Protein AF-A0A928MYK7-F1 (afdb_monomer_lite)

Foldseek 3Di:
DVVVVVVVVVVVVVVVVVVVVVVVVVVVVVVQVVCCVVQVLDRRDDPQKGKDAAQDLLQADDPPPGAGHLKIWIFGDDQLVPDDAQWWFWFRDVSHDIDIFGFHDQDPVRWTWTGRPNPVPDIDPDTHHSVRTSGTTPDIGPNVSVLVVLCPDPVNVCVPPVVVVVVVVVVVVVVVVVVVVVVVVVVVVVVVVVVVVVVVVVVVVVVVVVVVVVVVVVVVVVD

Sequence (223 aa):
MQKEKKRGGIFTVISAIICVILAIILISNVTLIVKGSLSPDRPPSVFGITTMMVMSGSMSGDAPDHIEVGDMVVAKAVDPTTLEVGNIITFMENGKTTVTHRIVEINDDGTFTTAGDANDGTIDQTPVKPEEIIGKVVLSIPKLGDVAMFAQTPIGMVTFIGVPLVLYLLLDALLRAKHNKSKKKEEKAAKDEAEKLKEELEMLKSQMASTNTEEAENKETAE

pLDDT: mean 87.42, std 11.94, range [39.72, 97.5]

Radius of gyration: 38.03 Å; chains: 1; bounding box: 101×38×102 Å

Structure (mmCIF, N/CA/C/O backbone):
data_AF-A0A928MYK7-F1
#
_entry.id   AF-A0A928MYK7-F1
#
loop_
_atom_site.group_PDB
_atom_site.id
_atom_site.type_symbol
_atom_site.label_atom_id
_atom_site.label_alt_id
_atom_site.label_comp_id
_atom_site.label_asym_id
_atom_site.label_entity_id
_atom_site.label_seq_id
_atom_site.pdbx_PDB_ins_code
_atom_site.Cartn_x
_atom_site.Cartn_y
_atom_site.Cartn_z
_atom_site.occupancy
_atom_site.B_iso_or_equiv
_atom_site.auth_seq_id
_atom_site.auth_comp_id
_atom_site.auth_asym_id
_atom_site.auth_atom_id
_atom_site.pdbx_PDB_model_num
ATOM 1 N N . MET A 1 1 ? -33.579 -22.296 30.926 1.00 49.91 1 MET A N 1
ATOM 2 C CA . MET A 1 1 ? -32.139 -22.645 31.054 1.00 49.91 1 MET A CA 1
ATOM 3 C C . MET A 1 1 ? -31.444 -23.101 29.758 1.00 49.91 1 MET A C 1
ATOM 5 O O . MET A 1 1 ? -30.223 -23.077 29.728 1.00 49.91 1 MET A O 1
ATOM 9 N N . GLN A 1 2 ? -32.134 -23.461 28.663 1.00 41.84 2 GLN A N 1
ATOM 10 C CA . GLN A 1 2 ? -31.455 -23.920 27.427 1.00 41.84 2 GLN A CA 1
ATOM 11 C C . GLN A 1 2 ? -30.919 -22.804 26.496 1.00 41.84 2 GLN A C 1
ATOM 13 O O . GLN A 1 2 ? -30.044 -23.061 25.673 1.00 41.84 2 GLN A O 1
ATOM 18 N N . LYS A 1 3 ? -31.390 -21.555 26.631 1.00 39.72 3 LYS A N 1
ATOM 19 C CA . LYS A 1 3 ? -30.981 -20.419 25.774 1.00 39.72 3 LYS A CA 1
ATOM 20 C C . LYS A 1 3 ? -29.616 -19.813 26.156 1.00 39.72 3 LYS A C 1
ATOM 22 O O . LYS A 1 3 ? -28.928 -19.268 25.300 1.00 39.72 3 LYS A O 1
ATOM 27 N N . GLU A 1 4 ? -29.211 -19.963 27.418 1.00 46.75 4 GLU A N 1
ATOM 28 C CA . GLU A 1 4 ? -27.943 -19.462 27.981 1.00 46.75 4 GLU A CA 1
ATOM 29 C C . GLU A 1 4 ? -26.733 -20.302 27.520 1.00 46.75 4 GLU A C 1
ATOM 31 O O . GLU A 1 4 ? -25.732 -19.752 27.065 1.00 46.75 4 GLU A O 1
ATOM 36 N N . LYS A 1 5 ? -26.852 -21.643 27.513 1.00 46.25 5 LYS A N 1
ATOM 37 C CA . LYS A 1 5 ? -25.773 -22.560 27.080 1.00 46.25 5 LYS A CA 1
ATOM 38 C C . LYS A 1 5 ? -25.386 -22.402 25.602 1.00 46.25 5 LYS A C 1
ATOM 40 O O . LYS A 1 5 ? -24.216 -22.549 25.262 1.00 46.25 5 LYS A O 1
ATOM 45 N N . LYS A 1 6 ? -26.345 -22.082 24.721 1.00 48.81 6 LYS A N 1
ATOM 46 C CA . LYS A 1 6 ? -26.095 -21.894 23.276 1.00 48.81 6 LYS A CA 1
ATOM 47 C C . LYS A 1 6 ? -25.356 -20.588 22.954 1.00 48.81 6 LYS A C 1
ATOM 49 O O . LYS A 1 6 ? -24.593 -20.561 21.995 1.00 48.81 6 LYS A O 1
ATOM 54 N N . ARG A 1 7 ? -25.551 -19.522 23.747 1.00 54.69 7 ARG A N 1
ATOM 55 C CA . ARG A 1 7 ? -24.855 -18.235 23.551 1.00 54.69 7 ARG A CA 1
ATOM 56 C C . ARG A 1 7 ? -23.363 -18.360 23.864 1.00 54.69 7 ARG A C 1
ATOM 58 O O . ARG A 1 7 ? -22.558 -17.905 23.063 1.00 54.69 7 ARG A O 1
ATOM 65 N N . GLY A 1 8 ? -22.998 -19.042 24.955 1.00 59.44 8 GLY A N 1
ATOM 66 C CA . GLY A 1 8 ? -21.596 -19.229 25.359 1.00 59.44 8 GLY A CA 1
ATOM 67 C C . GLY A 1 8 ? -20.736 -19.930 24.302 1.00 59.44 8 GLY A C 1
ATOM 68 O O . GLY A 1 8 ? -19.670 -19.430 23.965 1.00 59.44 8 GLY A O 1
ATOM 69 N N . GLY A 1 9 ? -21.232 -21.022 23.705 1.00 72.62 9 GLY A N 1
ATOM 70 C CA . GLY A 1 9 ? -20.486 -21.765 22.680 1.00 72.62 9 GLY A CA 1
ATOM 71 C C . GLY A 1 9 ? -20.214 -20.959 21.405 1.00 72.62 9 GLY A C 1
ATOM 72 O O . GLY A 1 9 ? -19.122 -21.036 20.852 1.00 72.62 9 GLY A O 1
ATOM 73 N N . ILE A 1 10 ? -21.170 -20.130 20.971 1.00 78.19 10 ILE A N 1
ATOM 74 C CA . ILE A 1 10 ? -20.993 -19.255 19.802 1.00 78.19 10 ILE A CA 1
ATOM 75 C C . ILE A 1 10 ? -19.939 -18.178 20.092 1.00 78.19 10 ILE A C 1
ATOM 77 O O . ILE A 1 10 ? -19.063 -17.956 19.261 1.00 78.19 10 ILE A O 1
ATOM 81 N N . PHE A 1 11 ? -19.961 -17.556 21.277 1.00 80.56 11 PHE A N 1
ATOM 82 C CA . PHE A 1 11 ? -18.940 -16.573 21.659 1.00 80.56 11 PHE A CA 1
ATOM 83 C C . PHE A 1 11 ? -17.541 -17.187 21.766 1.00 80.56 11 PHE A C 1
ATOM 85 O O . PHE A 1 11 ? -16.581 -16.554 21.340 1.00 80.56 11 PHE A O 1
ATOM 92 N N . THR A 1 12 ? -17.409 -18.419 22.266 1.00 81.62 12 THR A N 1
ATOM 93 C CA . THR A 1 12 ? -16.117 -19.124 22.307 1.00 81.62 12 THR A CA 1
ATOM 94 C C . THR A 1 12 ? -15.587 -19.418 20.908 1.00 81.62 12 THR A C 1
ATOM 96 O O . THR A 1 12 ? -14.411 -19.187 20.651 1.00 81.62 12 THR A O 1
ATOM 99 N N . VAL A 1 13 ? -16.443 -19.872 19.987 1.00 87.19 13 VAL A N 1
ATOM 100 C CA . VAL A 1 13 ? -16.043 -20.128 18.595 1.00 87.19 13 VAL A CA 1
ATOM 101 C C . VAL A 1 13 ? -15.650 -18.827 17.895 1.00 87.19 13 VAL A C 1
ATOM 103 O O . VAL A 1 13 ? -14.593 -18.771 17.276 1.00 87.19 13 VAL A O 1
ATOM 106 N N . ILE A 1 14 ? -16.438 -17.758 18.047 1.00 88.12 14 ILE A N 1
ATOM 107 C CA . ILE A 1 14 ? -16.110 -16.436 17.489 1.00 88.12 14 ILE A CA 1
ATOM 108 C C . ILE A 1 14 ? -14.786 -15.920 18.069 1.00 88.12 14 ILE A C 1
ATOM 110 O O . ILE A 1 14 ? -13.916 -15.495 17.316 1.00 88.12 14 ILE A O 1
ATOM 114 N N . SER A 1 15 ? -14.597 -16.001 19.388 1.00 85.00 15 SER A N 1
ATOM 115 C CA . SER A 1 15 ? -13.353 -15.593 20.047 1.00 85.00 15 SER A CA 1
ATOM 116 C C . SER A 1 15 ? -12.157 -16.410 19.564 1.00 85.00 15 SER A C 1
ATOM 118 O O . SER A 1 15 ? -11.100 -15.841 19.319 1.00 85.00 15 SER A O 1
ATOM 120 N N . ALA A 1 16 ? -12.311 -17.726 19.399 1.00 88.44 16 ALA A N 1
ATOM 121 C CA . ALA A 1 16 ? -11.255 -18.592 18.887 1.00 88.44 16 ALA A CA 1
ATOM 122 C C . ALA A 1 16 ? -10.878 -18.224 17.444 1.00 88.44 16 ALA A C 1
ATOM 124 O O . ALA A 1 16 ? -9.696 -18.100 17.139 1.00 88.44 16 ALA A O 1
ATOM 125 N N . ILE A 1 17 ? -11.867 -17.972 16.580 1.00 90.69 17 ILE A N 1
ATOM 126 C CA . ILE A 1 17 ? -11.642 -17.517 15.200 1.00 90.69 17 ILE A CA 1
ATOM 127 C C . ILE A 1 17 ? -10.896 -16.177 15.190 1.00 90.69 17 ILE A C 1
ATOM 129 O O . ILE A 1 17 ? -9.897 -16.043 14.488 1.00 90.69 17 ILE A O 1
ATOM 133 N N . ILE A 1 18 ? -11.327 -15.206 16.002 1.00 91.44 18 ILE A N 1
ATOM 134 C CA . ILE A 1 18 ? -10.661 -13.900 16.116 1.00 91.44 18 ILE A CA 1
ATOM 135 C C . ILE A 1 18 ? -9.212 -14.070 16.588 1.00 91.44 18 ILE A C 1
ATOM 137 O O . ILE A 1 18 ? -8.311 -13.485 15.994 1.00 91.44 18 ILE A O 1
ATOM 141 N N . CYS A 1 19 ? -8.958 -14.896 17.607 1.00 88.25 19 CYS A N 1
ATOM 142 C CA . CYS A 1 19 ? -7.602 -15.167 18.086 1.00 88.25 19 CYS A CA 1
ATOM 143 C C . CYS A 1 19 ? -6.714 -15.798 17.008 1.00 88.25 19 CYS A C 1
ATOM 145 O O . CYS A 1 19 ? -5.563 -15.393 16.866 1.00 88.25 19 CYS A O 1
ATOM 147 N N . VAL A 1 20 ? -7.237 -16.752 16.230 1.00 92.25 20 VAL A N 1
ATOM 148 C CA . VAL A 1 20 ? -6.494 -17.369 15.120 1.00 92.25 20 VAL A CA 1
ATOM 149 C C . VAL A 1 20 ? -6.168 -16.334 14.043 1.00 92.25 20 VAL A C 1
ATOM 151 O O . VAL A 1 20 ? -5.023 -16.255 13.605 1.00 92.25 20 VAL A O 1
ATOM 154 N N . ILE A 1 21 ? -7.133 -15.494 13.660 1.00 91.06 21 ILE A N 1
ATOM 155 C CA . ILE A 1 21 ? -6.918 -14.416 12.682 1.00 91.06 21 ILE A CA 1
ATOM 156 C C . ILE A 1 21 ? -5.853 -13.432 13.184 1.00 91.06 21 ILE A C 1
ATOM 158 O O . ILE A 1 21 ? -4.924 -13.105 12.448 1.00 91.06 21 ILE A O 1
ATOM 162 N N . LEU A 1 22 ? -5.936 -12.999 14.445 1.00 88.38 22 LEU A N 1
ATOM 163 C CA . LEU A 1 22 ? -4.949 -12.099 15.047 1.00 88.38 22 LEU A CA 1
ATOM 164 C C . LEU A 1 22 ? -3.553 -12.726 15.104 1.00 88.38 22 LEU A C 1
ATOM 166 O O . LEU A 1 22 ? -2.573 -12.043 14.813 1.00 88.38 22 LEU A O 1
ATOM 170 N N . ALA A 1 23 ? -3.449 -14.018 15.425 1.00 88.38 23 ALA A N 1
ATOM 171 C CA . ALA A 1 23 ? -2.176 -14.730 15.418 1.00 88.38 23 ALA A CA 1
ATOM 172 C C . ALA A 1 23 ? -1.558 -14.770 14.010 1.00 88.38 23 ALA A C 1
ATOM 174 O O . ALA A 1 23 ? -0.370 -14.492 13.864 1.00 88.38 23 ALA A O 1
ATOM 175 N N . ILE A 1 24 ? -2.358 -15.036 12.969 1.00 88.31 24 ILE A N 1
ATOM 176 C CA . ILE A 1 24 ? -1.902 -15.007 11.568 1.00 88.31 24 ILE A CA 1
ATOM 177 C C . ILE A 1 24 ? -1.401 -13.609 11.188 1.00 88.31 24 ILE A C 1
ATOM 179 O O . ILE A 1 24 ? -0.316 -13.480 10.622 1.00 88.31 24 ILE A O 1
ATOM 183 N N . ILE A 1 25 ? -2.152 -12.558 11.534 1.00 87.06 25 ILE A N 1
ATOM 184 C CA . ILE A 1 25 ? -1.758 -11.165 11.275 1.00 87.06 25 ILE A CA 1
ATOM 185 C C . ILE A 1 25 ? -0.434 -10.844 11.973 1.00 87.06 25 ILE A C 1
ATOM 187 O O . ILE A 1 25 ? 0.456 -10.250 11.363 1.00 87.06 25 ILE A O 1
ATOM 191 N N . LEU A 1 26 ? -0.274 -11.249 13.232 1.00 87.06 26 LEU A N 1
ATOM 192 C CA . LEU A 1 26 ? 0.934 -10.978 14.006 1.00 87.06 26 LEU A CA 1
ATOM 193 C C . LEU A 1 26 ? 2.147 -11.717 13.431 1.00 87.06 26 LEU A C 1
ATOM 195 O O . LEU A 1 26 ? 3.187 -11.100 13.221 1.00 87.06 26 LEU A O 1
ATOM 199 N N . ILE A 1 27 ? 2.000 -12.999 13.087 1.00 88.88 27 ILE A N 1
ATOM 200 C CA . ILE A 1 27 ? 3.054 -13.786 12.427 1.00 88.88 27 ILE A CA 1
ATOM 201 C C . ILE A 1 27 ? 3.436 -13.161 11.078 1.00 88.88 27 ILE A C 1
ATOM 203 O O . ILE A 1 27 ? 4.624 -13.045 10.769 1.00 88.88 27 ILE A O 1
ATOM 207 N N . SER A 1 28 ? 2.458 -12.710 10.287 1.00 82.56 28 SER A N 1
ATOM 208 C CA . SER A 1 28 ? 2.708 -12.022 9.016 1.00 82.56 28 SER A CA 1
ATOM 209 C C . SER A 1 28 ? 3.498 -10.726 9.218 1.00 82.56 28 SER A C 1
ATOM 211 O O . SER A 1 28 ? 4.474 -10.493 8.509 1.00 82.56 28 SER A O 1
ATOM 213 N N . ASN A 1 29 ? 3.128 -9.906 10.208 1.00 84.81 29 ASN A N 1
ATOM 214 C CA . ASN A 1 29 ? 3.851 -8.672 10.536 1.00 84.81 29 ASN A CA 1
ATOM 215 C C . ASN A 1 29 ? 5.285 -8.957 10.994 1.00 84.81 29 ASN A C 1
ATOM 217 O O . ASN A 1 29 ? 6.220 -8.329 10.507 1.00 84.81 29 ASN A O 1
ATOM 221 N N . VAL A 1 30 ? 5.480 -9.944 11.873 1.00 86.19 30 VAL A N 1
ATOM 222 C CA . VAL A 1 30 ? 6.821 -10.367 12.304 1.00 86.19 30 VAL A CA 1
ATOM 223 C C . VAL A 1 30 ? 7.650 -10.828 11.104 1.00 86.19 30 VAL A C 1
ATOM 225 O O . VAL A 1 30 ? 8.801 -10.428 10.962 1.00 86.19 30 VAL A O 1
ATOM 228 N N . THR A 1 31 ? 7.058 -11.606 10.196 1.00 83.12 31 THR A N 1
ATOM 229 C CA . THR A 1 31 ? 7.735 -12.069 8.976 1.00 83.12 31 THR A CA 1
ATOM 230 C C . THR A 1 31 ? 8.146 -10.900 8.078 1.00 83.12 31 THR A C 1
ATOM 232 O O . THR A 1 31 ? 9.254 -10.903 7.546 1.00 83.12 31 THR A O 1
ATOM 235 N N . LEU A 1 32 ? 7.286 -9.889 7.925 1.00 82.50 32 LEU A N 1
ATOM 236 C CA . LEU A 1 32 ? 7.592 -8.670 7.171 1.00 82.50 32 LEU A CA 1
ATOM 237 C C . LEU A 1 32 ? 8.759 -7.892 7.785 1.00 82.50 32 LEU A C 1
ATOM 239 O O . LEU A 1 32 ? 9.670 -7.504 7.059 1.00 82.50 32 LEU A O 1
ATOM 243 N N . ILE A 1 33 ? 8.765 -7.723 9.109 1.00 82.81 33 ILE A N 1
ATOM 244 C CA . ILE A 1 33 ? 9.840 -7.031 9.836 1.00 82.81 33 ILE A CA 1
ATOM 245 C C . ILE A 1 33 ? 11.167 -7.778 9.672 1.00 82.81 33 ILE A C 1
ATOM 247 O O . ILE A 1 33 ? 12.184 -7.168 9.352 1.00 82.81 33 ILE A O 1
ATOM 251 N N . VAL A 1 34 ? 11.161 -9.103 9.840 1.00 84.12 34 VAL A N 1
ATOM 252 C CA . VAL A 1 34 ? 12.365 -9.930 9.683 1.00 84.12 34 VAL A CA 1
ATOM 253 C C . VAL A 1 34 ? 12.894 -9.852 8.251 1.00 84.12 34 VAL A C 1
ATOM 255 O O . VAL A 1 34 ? 14.084 -9.618 8.061 1.00 84.12 34 VAL A O 1
ATOM 258 N N . LYS A 1 35 ? 12.029 -9.985 7.236 1.00 79.38 35 LYS A N 1
ATOM 259 C CA . LYS A 1 35 ? 12.433 -9.858 5.826 1.00 79.38 35 LYS A CA 1
ATOM 260 C C . LYS A 1 35 ? 12.995 -8.472 5.511 1.00 79.38 35 LYS A C 1
ATOM 262 O O . LYS A 1 35 ? 14.052 -8.392 4.897 1.00 79.38 35 LYS A O 1
ATOM 267 N N . GLY A 1 36 ? 12.337 -7.409 5.975 1.00 76.88 36 GLY A N 1
ATOM 268 C CA . GLY A 1 36 ? 12.827 -6.040 5.807 1.00 76.88 36 GLY A CA 1
ATOM 269 C C . GLY A 1 36 ? 14.171 -5.800 6.501 1.00 76.88 36 GLY A C 1
ATOM 270 O O . GLY A 1 36 ? 15.007 -5.072 5.982 1.00 76.88 36 GLY A O 1
ATOM 271 N N . SER A 1 37 ? 14.424 -6.458 7.638 1.00 75.81 37 SER A N 1
ATOM 272 C CA . SER A 1 37 ? 15.705 -6.357 8.347 1.00 75.81 37 SER A CA 1
ATOM 273 C C . SER A 1 37 ? 16.829 -7.188 7.718 1.00 75.81 37 SER A C 1
ATOM 275 O O . SER A 1 37 ? 17.991 -6.818 7.864 1.00 75.81 37 SER A O 1
ATOM 277 N N . LEU A 1 38 ? 16.521 -8.324 7.085 1.00 76.69 38 LEU A N 1
ATOM 278 C CA . LEU A 1 38 ? 17.516 -9.219 6.474 1.00 76.69 38 LEU A CA 1
ATOM 279 C C . LEU A 1 38 ? 17.866 -8.833 5.034 1.00 76.69 38 LEU A C 1
ATOM 281 O O . LEU A 1 38 ? 18.930 -9.194 4.538 1.00 76.69 38 LEU A O 1
ATOM 285 N N . SER A 1 39 ? 16.965 -8.141 4.345 1.00 73.50 39 SER A N 1
ATOM 286 C CA . SER A 1 39 ? 17.141 -7.703 2.962 1.00 73.50 39 SER A CA 1
ATOM 287 C C . SER A 1 39 ? 16.710 -6.242 2.839 1.00 73.50 39 SER A C 1
ATOM 289 O O . SER A 1 39 ? 15.673 -5.975 2.237 1.00 73.50 39 SER A O 1
ATOM 291 N N . PRO A 1 40 ? 17.477 -5.292 3.413 1.00 67.19 40 PRO A N 1
ATOM 292 C CA . PRO A 1 40 ? 17.129 -3.869 3.366 1.00 67.19 40 PRO A CA 1
ATOM 293 C C . PRO A 1 40 ? 17.032 -3.347 1.928 1.00 67.19 40 PRO A C 1
ATOM 295 O O . PRO A 1 40 ? 16.272 -2.426 1.652 1.00 67.19 40 PRO A O 1
ATOM 298 N N . ASP A 1 41 ? 17.757 -3.987 1.014 1.00 70.94 41 ASP A N 1
ATOM 299 C CA . ASP A 1 41 ? 17.813 -3.634 -0.397 1.00 70.94 41 ASP A CA 1
ATOM 300 C C . ASP A 1 41 ? 16.592 -4.107 -1.199 1.00 70.94 41 ASP A C 1
ATOM 302 O O . ASP A 1 41 ? 16.494 -3.799 -2.377 1.00 70.94 41 ASP A O 1
ATOM 306 N N . ARG A 1 42 ? 15.662 -4.889 -0.633 1.00 77.25 42 ARG A N 1
ATOM 307 C CA . ARG A 1 42 ? 14.438 -5.294 -1.344 1.00 77.25 42 ARG A CA 1
ATOM 308 C C . ARG A 1 42 ? 13.207 -5.076 -0.474 1.00 77.25 42 ARG A C 1
ATOM 310 O O . ARG A 1 42 ? 13.157 -5.584 0.647 1.00 77.25 42 ARG A O 1
ATOM 317 N N . PRO A 1 43 ? 12.169 -4.395 -0.989 1.00 82.00 43 PRO A N 1
ATOM 318 C CA . PRO A 1 43 ? 10.956 -4.179 -0.221 1.00 82.00 43 PRO A CA 1
ATOM 319 C C . PRO A 1 43 ? 10.305 -5.529 0.124 1.00 82.00 43 PRO A C 1
ATOM 321 O O . PRO A 1 43 ? 10.225 -6.425 -0.727 1.00 82.00 43 PRO A O 1
ATOM 324 N N . PRO A 1 44 ? 9.851 -5.717 1.375 1.00 82.19 44 PRO A N 1
ATOM 325 C CA . PRO A 1 44 ? 9.296 -6.988 1.801 1.00 82.19 44 PRO A CA 1
ATOM 326 C C . PRO A 1 44 ? 7.962 -7.248 1.090 1.00 82.19 44 PRO A C 1
ATOM 328 O O . PRO A 1 44 ? 7.093 -6.381 1.026 1.00 82.19 44 PRO A O 1
ATOM 331 N N . SER A 1 45 ? 7.790 -8.470 0.584 1.00 84.69 45 SER A N 1
ATOM 332 C CA . SER A 1 45 ? 6.585 -8.888 -0.134 1.00 84.69 45 SER A CA 1
ATOM 333 C C . SER A 1 45 ? 5.791 -9.954 0.624 1.00 84.69 45 SER A C 1
ATOM 335 O O . SER A 1 45 ? 6.343 -10.816 1.329 1.00 84.69 45 SER A O 1
ATOM 337 N N . VAL A 1 46 ? 4.468 -9.916 0.449 1.00 82.25 46 VAL A N 1
ATOM 338 C CA . VAL A 1 46 ? 3.526 -10.928 0.948 1.00 82.25 46 VAL A CA 1
ATOM 339 C C . VAL A 1 46 ? 2.854 -11.572 -0.258 1.00 82.25 46 VAL A C 1
ATOM 341 O O . VAL A 1 46 ? 2.230 -10.881 -1.053 1.00 82.25 46 VAL A O 1
ATOM 344 N N . PHE A 1 47 ? 2.996 -12.890 -0.427 1.00 85.56 47 PHE A N 1
ATOM 345 C CA . PHE A 1 47 ? 2.426 -13.629 -1.569 1.00 85.56 47 PHE A CA 1
ATOM 346 C C . PHE A 1 47 ? 2.774 -13.039 -2.954 1.00 85.56 47 PHE A C 1
ATOM 348 O O . PHE A 1 47 ? 1.961 -13.084 -3.873 1.00 85.56 47 PHE A O 1
ATOM 355 N N . GLY A 1 48 ? 3.977 -12.471 -3.110 1.00 87.19 48 GLY A N 1
ATOM 356 C CA . GLY A 1 48 ? 4.405 -11.838 -4.365 1.00 87.19 48 GLY A CA 1
ATOM 357 C C . GLY A 1 48 ? 3.770 -10.470 -4.628 1.00 87.19 48 GLY A C 1
ATOM 358 O O . GLY A 1 48 ? 3.862 -9.970 -5.743 1.00 87.19 48 GLY A O 1
ATOM 359 N N . ILE A 1 49 ? 3.124 -9.871 -3.627 1.00 91.31 49 ILE A N 1
ATOM 360 C CA . ILE A 1 49 ? 2.592 -8.512 -3.676 1.00 91.31 49 ILE A CA 1
ATOM 361 C C . ILE A 1 49 ? 3.471 -7.618 -2.808 1.00 91.31 49 ILE A C 1
ATOM 363 O O . ILE A 1 49 ? 3.731 -7.925 -1.640 1.00 91.31 49 ILE A O 1
ATOM 367 N N . THR A 1 50 ? 3.893 -6.504 -3.389 1.00 92.00 50 THR A N 1
ATOM 368 C CA . THR A 1 50 ? 4.709 -5.480 -2.748 1.00 92.00 50 THR A CA 1
ATOM 369 C C . THR A 1 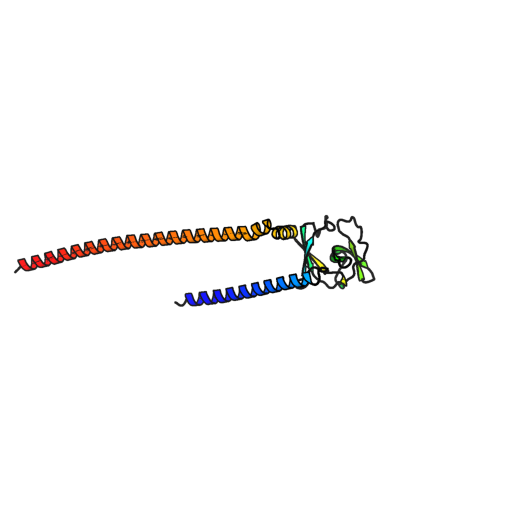50 ? 3.968 -4.153 -2.820 1.00 92.00 50 THR A C 1
ATOM 371 O O . THR A 1 50 ? 3.618 -3.686 -3.901 1.00 92.00 50 THR A O 1
ATOM 374 N N . THR A 1 51 ? 3.724 -3.542 -1.666 1.00 91.81 51 THR A N 1
ATOM 375 C CA . THR A 1 51 ? 3.090 -2.222 -1.552 1.00 91.81 51 THR A CA 1
ATOM 376 C C . THR A 1 51 ? 4.147 -1.179 -1.239 1.00 91.81 51 THR A C 1
ATOM 378 O O . THR A 1 51 ? 4.898 -1.356 -0.278 1.00 91.81 51 THR A O 1
ATOM 381 N N . MET A 1 52 ? 4.202 -0.099 -2.010 1.00 92.25 52 MET A N 1
ATOM 382 C CA . MET A 1 52 ? 5.180 0.975 -1.822 1.00 92.25 52 MET A CA 1
ATOM 383 C C . MET A 1 52 ? 4.502 2.334 -1.908 1.00 92.25 52 MET A C 1
ATOM 385 O O . MET A 1 52 ? 3.447 2.481 -2.523 1.00 92.25 52 MET A O 1
ATOM 389 N N . MET A 1 53 ? 5.122 3.321 -1.274 1.00 92.69 53 MET A N 1
ATOM 390 C CA . MET A 1 53 ? 4.726 4.712 -1.409 1.00 92.69 53 MET A CA 1
ATOM 391 C C . MET A 1 53 ? 5.577 5.394 -2.466 1.00 92.69 53 MET A C 1
ATOM 393 O O . MET A 1 53 ? 6.787 5.174 -2.530 1.00 92.69 53 MET A O 1
ATOM 397 N N . VAL A 1 54 ? 4.944 6.244 -3.257 1.00 93.81 54 VAL A N 1
ATOM 398 C CA . VAL A 1 54 ? 5.608 7.002 -4.311 1.00 93.81 54 VAL A CA 1
ATOM 399 C C . VAL A 1 54 ? 6.265 8.234 -3.699 1.00 93.81 54 VAL A C 1
ATOM 401 O O . VAL A 1 54 ? 5.593 9.080 -3.111 1.00 93.81 54 VAL A O 1
ATOM 404 N N . MET A 1 55 ? 7.591 8.313 -3.822 1.00 90.69 55 MET A N 1
ATOM 405 C CA . MET A 1 55 ? 8.414 9.375 -3.223 1.00 90.69 55 MET A CA 1
ATOM 406 C C . MET A 1 55 ? 8.879 10.433 -4.229 1.00 90.69 55 MET A C 1
ATOM 408 O O . MET A 1 55 ? 9.289 11.517 -3.823 1.00 90.69 55 MET A O 1
ATOM 412 N N . SER A 1 56 ? 8.818 10.135 -5.527 1.00 92.25 56 SER A N 1
ATOM 413 C CA . SER A 1 56 ? 9.240 11.020 -6.616 1.00 92.25 56 SER A CA 1
ATOM 414 C C . SER A 1 56 ? 8.143 11.161 -7.665 1.00 92.25 56 SER A C 1
ATOM 416 O O . SER A 1 56 ? 7.398 10.220 -7.914 1.00 92.25 56 SER A O 1
ATOM 418 N N . GLY A 1 57 ? 8.076 12.327 -8.307 1.00 92.12 57 GLY A N 1
ATOM 419 C CA . GLY A 1 57 ? 7.109 12.623 -9.371 1.00 92.12 57 GLY A CA 1
ATOM 420 C C . GLY A 1 57 ? 7.582 12.217 -10.766 1.00 92.12 57 GLY A C 1
ATOM 421 O O . GLY A 1 57 ? 7.221 12.868 -11.734 1.00 92.12 57 GLY A O 1
ATOM 422 N N . SER A 1 58 ? 8.440 11.197 -10.894 1.00 91.62 58 SER A N 1
ATOM 423 C CA . SER A 1 58 ? 8.948 10.765 -12.209 1.00 91.62 58 SER A CA 1
ATOM 424 C C . SER A 1 58 ? 7.880 10.077 -13.060 1.00 91.62 58 SER A C 1
ATOM 426 O O . SER A 1 58 ? 7.995 10.057 -14.279 1.00 91.62 58 SER A O 1
ATOM 428 N N . MET A 1 59 ? 6.842 9.537 -12.422 1.00 93.88 59 MET A N 1
ATOM 429 C CA . MET A 1 59 ? 5.671 8.932 -13.062 1.00 93.88 59 MET A CA 1
ATOM 430 C C . MET A 1 59 ? 4.436 9.848 -13.039 1.00 93.88 59 MET A C 1
ATOM 432 O O . MET A 1 59 ? 3.342 9.404 -13.396 1.00 93.88 59 MET A O 1
ATOM 436 N N . SER A 1 60 ? 4.605 11.105 -12.613 1.00 92.31 60 SER A N 1
ATOM 437 C CA . SER A 1 60 ? 3.552 12.119 -12.673 1.00 92.31 60 SER A CA 1
ATOM 438 C C . SER A 1 60 ? 3.256 12.483 -14.127 1.00 92.31 60 SER A C 1
ATOM 440 O O . SER A 1 60 ? 4.153 12.474 -14.971 1.00 92.31 60 SER A O 1
ATOM 442 N N . GLY A 1 61 ? 2.012 12.847 -14.432 1.00 85.56 61 GLY A N 1
ATOM 443 C CA . GLY A 1 61 ? 1.646 13.289 -15.779 1.00 85.56 61 GLY A CA 1
ATOM 444 C C . GLY A 1 61 ? 0.190 13.033 -16.142 1.00 85.56 61 GLY A C 1
ATOM 445 O O . GLY A 1 61 ? -0.651 12.782 -15.287 1.00 85.56 61 GLY A O 1
ATOM 446 N N . ASP A 1 62 ? -0.100 13.085 -17.442 1.00 84.12 62 ASP A N 1
ATOM 447 C CA . ASP A 1 62 ? -1.468 13.002 -17.976 1.00 84.12 62 ASP A CA 1
ATOM 448 C C . ASP A 1 62 ? -1.866 11.589 -18.446 1.00 84.12 62 ASP A C 1
ATOM 450 O O . ASP A 1 62 ? -2.959 11.385 -18.983 1.00 84.12 62 ASP A O 1
ATOM 454 N N . ALA A 1 63 ? -0.986 10.595 -18.278 1.00 84.94 63 ALA A N 1
ATOM 455 C CA . ALA A 1 63 ? -1.295 9.208 -18.617 1.00 84.94 63 ALA A CA 1
ATOM 456 C C . ALA A 1 63 ? -2.498 8.707 -17.788 1.00 84.94 63 ALA A C 1
ATOM 458 O O . ALA A 1 63 ? -2.645 9.074 -16.626 1.00 84.94 63 ALA A O 1
ATOM 459 N N . PRO A 1 64 ? -3.383 7.847 -18.320 1.00 84.75 64 PRO A N 1
ATOM 460 C CA . PRO A 1 64 ? -4.544 7.357 -17.565 1.00 84.75 64 PRO A CA 1
ATOM 461 C C . PRO A 1 64 ? -4.159 6.546 -16.316 1.00 84.75 64 PRO A C 1
ATOM 463 O O . PRO A 1 64 ? -4.947 6.444 -15.379 1.00 84.75 64 PRO A O 1
ATOM 466 N N . ASP A 1 65 ? -2.957 5.975 -16.312 1.00 89.94 65 ASP A N 1
ATOM 467 C CA . ASP A 1 65 ? -2.327 5.223 -15.230 1.00 89.94 65 ASP A CA 1
ATOM 468 C C . ASP A 1 65 ? -1.146 5.985 -14.598 1.00 89.94 65 ASP A C 1
ATOM 470 O O . ASP A 1 65 ? -0.245 5.353 -14.046 1.00 89.94 65 ASP A O 1
ATOM 474 N N . HIS A 1 66 ? -1.151 7.325 -14.679 1.00 88.62 66 HIS A N 1
ATOM 475 C CA . HIS A 1 66 ? -0.178 8.182 -13.998 1.00 88.62 66 HIS A CA 1
ATOM 476 C C . HIS A 1 66 ? -0.141 7.899 -12.493 1.00 88.62 66 HIS A C 1
ATOM 478 O O . HIS A 1 66 ? -1.123 7.464 -11.879 1.00 88.62 66 HIS A O 1
ATOM 484 N N . ILE A 1 67 ? 1.024 8.140 -11.902 1.00 94.31 67 ILE A N 1
ATOM 485 C CA . ILE A 1 67 ? 1.288 7.854 -10.498 1.00 94.31 67 ILE A CA 1
ATOM 486 C C . ILE A 1 67 ? 1.884 9.108 -9.874 1.00 94.31 67 ILE A C 1
ATOM 488 O O . ILE A 1 67 ? 2.971 9.538 -10.255 1.00 94.31 67 ILE A O 1
ATOM 492 N N . GLU A 1 68 ? 1.194 9.661 -8.883 1.00 95.06 68 GLU A N 1
ATOM 493 C CA . GLU A 1 68 ? 1.618 10.894 -8.229 1.00 95.06 68 GLU A CA 1
ATOM 494 C C . GLU A 1 68 ? 2.383 10.634 -6.930 1.00 95.06 68 GLU A C 1
ATOM 496 O O . GLU A 1 68 ? 2.273 9.586 -6.286 1.00 95.06 68 GLU A O 1
ATOM 501 N N . VAL A 1 69 ? 3.162 11.632 -6.507 1.00 95.38 69 VAL A N 1
ATOM 502 C CA . VAL A 1 69 ? 3.803 11.624 -5.186 1.00 95.38 69 VAL A CA 1
ATOM 503 C C . VAL A 1 69 ? 2.736 11.519 -4.097 1.00 95.38 69 VAL A C 1
ATOM 505 O O . VAL A 1 69 ? 1.746 12.247 -4.119 1.00 95.38 69 VAL A O 1
ATOM 508 N N . GLY A 1 70 ? 2.960 10.632 -3.124 1.00 93.31 70 GLY A N 1
ATOM 509 C CA . GLY A 1 70 ? 2.000 10.368 -2.046 1.00 93.31 70 GLY A CA 1
ATOM 510 C C . GLY A 1 70 ? 0.983 9.266 -2.365 1.00 93.31 70 GLY A C 1
ATOM 511 O O . GLY A 1 70 ? 0.218 8.854 -1.482 1.00 93.31 70 GLY A O 1
ATOM 512 N N . ASP A 1 71 ? 0.999 8.719 -3.581 1.00 95.62 71 ASP A N 1
ATOM 513 C CA . ASP A 1 71 ? 0.198 7.551 -3.932 1.00 95.62 71 ASP A CA 1
ATOM 514 C C . ASP A 1 71 ? 0.790 6.261 -3.358 1.00 95.62 71 ASP A C 1
ATOM 516 O O . ASP A 1 71 ? 1.978 6.155 -3.029 1.00 95.62 71 ASP A O 1
ATOM 520 N N . MET A 1 72 ? -0.071 5.250 -3.225 1.00 95.44 72 MET A N 1
ATOM 521 C CA . MET A 1 72 ? 0.342 3.894 -2.883 1.00 95.44 72 MET A CA 1
ATOM 522 C C . MET A 1 72 ? 0.243 2.993 -4.104 1.00 95.44 72 MET A C 1
ATOM 524 O O . MET A 1 72 ? -0.851 2.767 -4.621 1.00 95.44 72 MET A O 1
ATOM 528 N N . VAL A 1 73 ? 1.371 2.419 -4.507 1.00 95.69 73 VAL A N 1
ATOM 529 C CA . VAL A 1 73 ? 1.443 1.472 -5.619 1.00 95.69 73 VAL A CA 1
ATOM 530 C C . VAL A 1 73 ? 1.487 0.041 -5.108 1.00 95.69 73 VAL A C 1
ATOM 532 O O . VAL A 1 73 ? 2.129 -0.273 -4.101 1.00 95.69 73 VAL A O 1
ATOM 535 N N . VAL A 1 74 ? 0.807 -0.842 -5.829 1.00 95.81 74 VAL A N 1
ATOM 536 C CA . VAL A 1 74 ? 0.816 -2.284 -5.604 1.00 95.81 74 VAL A CA 1
ATOM 537 C C . VAL A 1 74 ? 1.503 -2.935 -6.794 1.00 95.81 74 VAL A C 1
ATOM 539 O O . VAL A 1 74 ? 0.941 -3.000 -7.889 1.00 95.81 74 VAL A O 1
ATOM 542 N N . ALA A 1 75 ? 2.717 -3.430 -6.573 1.00 96.12 75 ALA A N 1
ATOM 543 C CA . ALA A 1 75 ? 3.467 -4.203 -7.549 1.00 96.12 75 ALA A CA 1
ATOM 544 C C . ALA A 1 75 ? 3.267 -5.700 -7.297 1.00 96.12 75 ALA A C 1
ATOM 546 O O . ALA A 1 75 ? 3.408 -6.184 -6.171 1.00 96.12 75 ALA A O 1
ATOM 547 N N . LYS A 1 76 ? 2.942 -6.446 -8.351 1.00 96.31 76 LYS A N 1
ATOM 548 C CA . LYS A 1 76 ? 2.799 -7.900 -8.320 1.00 96.31 76 LYS A CA 1
ATOM 549 C C . LYS A 1 76 ? 3.969 -8.543 -9.054 1.00 96.31 76 LYS A C 1
ATOM 551 O O . LYS A 1 76 ? 4.245 -8.191 -10.199 1.00 96.31 76 LYS A O 1
ATOM 556 N N . ALA A 1 77 ? 4.614 -9.514 -8.418 1.00 95.12 77 ALA A N 1
ATOM 557 C CA . ALA A 1 77 ? 5.607 -10.361 -9.061 1.00 95.12 77 ALA A CA 1
ATOM 558 C C . ALA A 1 77 ? 4.961 -11.108 -10.239 1.00 95.12 77 ALA A C 1
ATOM 560 O O . ALA A 1 77 ? 3.933 -11.778 -10.083 1.00 95.12 77 ALA A O 1
ATOM 561 N N . VAL A 1 78 ? 5.555 -10.963 -11.418 1.00 94.94 78 VAL A N 1
ATOM 562 C CA . VAL A 1 78 ? 5.119 -11.585 -12.671 1.00 94.94 78 VAL A CA 1
ATOM 563 C C . VAL A 1 78 ? 6.323 -12.212 -13.358 1.00 94.94 78 VAL A C 1
ATOM 565 O O . VAL A 1 78 ? 7.461 -11.853 -13.062 1.00 94.94 78 VAL A O 1
ATOM 568 N N . ASP A 1 79 ? 6.068 -13.152 -14.262 1.00 94.94 79 ASP A N 1
ATOM 569 C CA . ASP A 1 79 ? 7.106 -13.661 -15.151 1.00 94.94 79 ASP A CA 1
ATOM 570 C C . ASP A 1 79 ? 7.558 -12.520 -16.087 1.00 94.94 79 ASP A C 1
ATOM 572 O O . ASP A 1 79 ? 6.706 -11.965 -16.792 1.00 94.94 79 ASP A O 1
ATOM 576 N N . PRO A 1 80 ? 8.852 -12.144 -16.108 1.00 93.00 80 PRO A N 1
ATOM 577 C CA . PRO A 1 80 ? 9.348 -11.066 -16.960 1.00 93.00 80 PRO A CA 1
ATOM 578 C C . PRO A 1 80 ? 9.040 -11.260 -18.449 1.00 93.00 80 PRO A C 1
ATOM 580 O O . PRO A 1 80 ? 8.874 -10.279 -19.163 1.00 93.00 80 PRO A O 1
ATOM 583 N N . THR A 1 81 ? 8.882 -12.502 -18.916 1.00 92.62 81 THR A N 1
ATOM 584 C CA . THR A 1 81 ? 8.514 -12.803 -20.313 1.00 92.62 81 THR A CA 1
ATOM 585 C C . THR A 1 81 ? 7.090 -12.380 -20.685 1.00 92.62 81 THR A C 1
ATOM 587 O O . THR A 1 81 ? 6.758 -12.304 -21.863 1.00 92.62 81 THR A O 1
ATOM 590 N N . THR A 1 82 ? 6.243 -12.093 -19.692 1.00 95.19 82 THR A N 1
ATOM 591 C CA . THR A 1 82 ? 4.867 -11.601 -19.887 1.00 95.19 82 THR A CA 1
ATOM 592 C C . THR A 1 82 ? 4.765 -10.078 -19.884 1.00 95.19 82 THR A C 1
ATOM 594 O O . THR A 1 82 ? 3.667 -9.536 -20.013 1.00 95.19 82 THR A O 1
ATOM 597 N N . LEU A 1 83 ? 5.886 -9.383 -19.674 1.00 96.50 83 LEU A N 1
ATOM 598 C CA . LEU A 1 83 ? 5.934 -7.930 -19.695 1.00 96.50 83 LEU A CA 1
ATOM 599 C C . LEU A 1 83 ? 5.907 -7.417 -21.130 1.00 96.50 83 LEU A C 1
ATOM 601 O O . LEU A 1 83 ? 6.529 -7.975 -22.029 1.00 96.50 83 LEU A O 1
ATOM 605 N N . GLU A 1 84 ? 5.201 -6.311 -21.313 1.00 97.12 84 GLU A N 1
ATOM 606 C CA . GLU A 1 84 ? 5.023 -5.662 -22.606 1.00 97.12 84 GLU A CA 1
ATOM 607 C C . GLU A 1 84 ? 5.403 -4.182 -22.511 1.00 97.12 84 GLU A C 1
ATOM 609 O O . GLU A 1 84 ? 5.317 -3.567 -21.440 1.00 97.12 84 GLU A O 1
ATOM 614 N N . VAL A 1 85 ? 5.774 -3.594 -23.651 1.00 96.75 85 VAL A N 1
ATOM 615 C CA . VAL A 1 85 ? 5.962 -2.143 -23.779 1.00 96.75 85 VAL A CA 1
ATOM 616 C C . VAL A 1 85 ? 4.704 -1.415 -23.291 1.00 96.75 85 VAL A C 1
ATOM 618 O O . VAL A 1 85 ? 3.575 -1.817 -23.569 1.00 96.75 85 VAL A O 1
ATOM 621 N N . GLY A 1 86 ? 4.903 -0.355 -22.512 1.00 94.94 86 GLY A N 1
ATOM 622 C CA . GLY A 1 86 ? 3.851 0.411 -21.852 1.00 94.94 86 GLY A CA 1
ATOM 623 C C . GLY A 1 86 ? 3.498 -0.077 -20.445 1.00 94.94 86 GLY A C 1
ATOM 624 O O . GLY A 1 86 ? 2.819 0.646 -19.719 1.00 94.94 86 GLY A O 1
ATOM 625 N N . ASN A 1 87 ? 3.954 -1.260 -20.015 1.00 96.81 87 ASN A N 1
ATOM 626 C CA . ASN A 1 87 ? 3.765 -1.702 -18.630 1.00 96.81 87 ASN A CA 1
ATOM 627 C C . ASN A 1 87 ? 4.609 -0.853 -17.670 1.00 96.81 87 ASN A C 1
ATOM 629 O O . ASN A 1 87 ? 5.776 -0.580 -17.937 1.00 96.81 87 ASN A O 1
ATOM 633 N N . ILE A 1 88 ? 4.033 -0.499 -16.521 1.00 97.06 88 ILE A N 1
ATOM 634 C CA . ILE A 1 88 ? 4.762 0.129 -15.419 1.00 97.06 88 ILE A CA 1
ATOM 635 C C . ILE A 1 88 ? 5.332 -0.974 -14.529 1.00 97.06 88 ILE A C 1
ATOM 637 O O . ILE A 1 88 ? 4.594 -1.840 -14.043 1.00 97.06 88 ILE A O 1
ATOM 641 N N . ILE A 1 89 ? 6.641 -0.946 -14.310 1.00 97.06 89 ILE A N 1
ATOM 642 C CA . ILE A 1 89 ? 7.346 -1.916 -13.475 1.00 97.06 89 ILE A CA 1
ATOM 643 C C . ILE A 1 89 ? 8.076 -1.216 -12.343 1.00 97.06 89 ILE A C 1
ATOM 645 O O . ILE A 1 89 ? 8.564 -0.099 -12.491 1.00 97.06 89 ILE A O 1
ATOM 649 N N . THR A 1 90 ? 8.176 -1.910 -11.215 1.00 95.94 90 THR A N 1
ATOM 650 C CA . THR A 1 90 ? 9.069 -1.535 -10.128 1.00 95.94 90 THR A CA 1
ATOM 651 C C . THR A 1 90 ? 10.275 -2.464 -10.134 1.00 95.94 90 THR A C 1
ATOM 653 O O . THR A 1 90 ? 10.115 -3.688 -10.167 1.00 95.94 90 THR A O 1
ATOM 656 N N . PHE A 1 91 ? 11.474 -1.898 -10.070 1.00 95.00 91 PHE A N 1
ATOM 657 C CA . PHE A 1 91 ? 12.735 -2.631 -10.099 1.00 95.00 91 PHE A CA 1
ATOM 658 C C . PHE A 1 91 ? 13.765 -2.026 -9.141 1.00 95.00 91 PHE A C 1
ATOM 660 O O . PHE A 1 91 ? 13.595 -0.926 -8.614 1.00 95.00 91 PHE A O 1
ATOM 667 N N . MET A 1 92 ? 14.822 -2.790 -8.883 1.00 92.88 92 MET A N 1
ATOM 668 C CA . MET A 1 92 ? 15.957 -2.371 -8.072 1.00 92.88 92 MET A CA 1
ATOM 669 C C . MET A 1 92 ? 17.063 -1.803 -8.951 1.00 92.88 92 MET A C 1
ATOM 671 O O . MET A 1 92 ? 17.804 -2.550 -9.582 1.00 92.88 92 MET A O 1
ATOM 675 N N . GLU A 1 93 ? 17.223 -0.488 -8.933 1.00 89.75 93 GLU A N 1
ATOM 676 C CA . GLU A 1 93 ? 18.341 0.188 -9.570 1.00 89.75 93 GLU A CA 1
ATOM 677 C C . GLU A 1 93 ? 19.598 0.074 -8.694 1.00 89.75 93 GLU A C 1
ATOM 679 O O . GLU A 1 93 ? 19.582 0.360 -7.486 1.00 89.75 93 GLU A O 1
ATOM 684 N N . ASN A 1 94 ? 20.703 -0.376 -9.302 1.00 84.94 94 ASN A N 1
ATOM 685 C CA . ASN A 1 94 ? 22.008 -0.559 -8.652 1.00 84.94 94 ASN A CA 1
ATOM 686 C C . ASN A 1 94 ? 21.955 -1.399 -7.358 1.00 84.94 94 ASN A C 1
ATOM 688 O O . ASN A 1 94 ? 22.802 -1.252 -6.473 1.00 84.94 94 ASN A O 1
ATOM 692 N N . GLY A 1 95 ? 20.933 -2.252 -7.225 1.00 81.62 95 GLY A N 1
ATOM 693 C CA . GLY A 1 95 ? 20.699 -3.085 -6.048 1.00 81.62 95 GLY A CA 1
ATOM 694 C C . GLY A 1 95 ? 20.420 -2.318 -4.752 1.00 81.62 95 GLY A C 1
ATOM 695 O O . GLY A 1 95 ? 20.579 -2.907 -3.693 1.00 81.62 95 GLY A O 1
ATOM 696 N N . LYS A 1 96 ? 20.055 -1.029 -4.805 1.00 83.12 96 LYS A N 1
ATOM 697 C CA . LYS A 1 96 ? 19.854 -0.200 -3.597 1.00 83.12 96 LYS A CA 1
ATOM 698 C C . LYS A 1 96 ? 18.615 0.675 -3.643 1.00 83.12 96 LYS A C 1
ATOM 700 O O . LYS A 1 96 ? 17.978 0.879 -2.614 1.00 83.12 96 LYS A O 1
ATOM 705 N N . THR A 1 97 ? 18.281 1.197 -4.817 1.00 87.88 97 THR A N 1
ATOM 706 C CA . THR A 1 97 ? 17.184 2.151 -4.970 1.00 87.88 97 THR A CA 1
ATOM 707 C C . THR A 1 97 ? 16.034 1.479 -5.689 1.00 87.88 97 THR A C 1
ATOM 709 O O . THR A 1 97 ? 16.217 0.876 -6.740 1.00 87.88 97 THR A O 1
ATOM 712 N N . THR A 1 98 ? 14.834 1.571 -5.130 1.00 92.25 98 THR A N 1
ATOM 713 C CA . THR A 1 98 ? 13.632 1.112 -5.820 1.00 92.25 98 THR A CA 1
ATOM 714 C C . THR A 1 98 ? 13.136 2.206 -6.759 1.00 92.25 98 THR A C 1
ATOM 716 O O . THR A 1 98 ? 12.843 3.313 -6.312 1.00 92.25 98 THR A O 1
ATOM 719 N N . VAL A 1 99 ? 13.024 1.886 -8.046 1.00 94.31 99 VAL A N 1
ATOM 720 C CA . VAL A 1 99 ? 12.552 2.793 -9.099 1.00 94.31 99 VAL A CA 1
ATOM 721 C C . VAL A 1 99 ? 11.306 2.193 -9.737 1.00 94.31 99 VAL A C 1
ATOM 723 O O . VAL A 1 99 ? 11.206 0.977 -9.895 1.00 94.31 99 VAL A O 1
ATOM 726 N N . THR A 1 100 ? 10.325 3.035 -10.055 1.00 95.69 100 THR A N 1
ATOM 727 C CA . THR A 1 100 ? 9.102 2.625 -10.754 1.00 95.69 100 THR A CA 1
ATOM 728 C C . THR A 1 100 ? 8.973 3.445 -12.017 1.00 95.69 100 THR A C 1
ATOM 730 O O . THR A 1 100 ? 8.734 4.638 -11.896 1.00 95.69 100 THR A O 1
ATOM 733 N N . HIS A 1 101 ? 9.125 2.821 -13.184 1.00 96.25 101 HIS A N 1
ATOM 734 C CA . HIS A 1 101 ? 9.071 3.477 -14.493 1.00 96.25 101 HIS A CA 1
ATOM 735 C C . HIS A 1 101 ? 8.324 2.620 -15.522 1.00 96.25 101 HIS A C 1
ATOM 737 O O . HIS A 1 101 ? 8.049 1.435 -15.295 1.00 96.25 101 HIS A O 1
ATOM 743 N N . ARG A 1 102 ? 7.972 3.226 -16.659 1.00 96.25 102 ARG A N 1
ATOM 744 C CA . ARG A 1 102 ? 7.285 2.558 -17.765 1.00 96.25 102 ARG A CA 1
ATOM 745 C C . ARG A 1 102 ? 8.285 1.938 -18.728 1.00 96.25 102 ARG A C 1
ATOM 747 O O .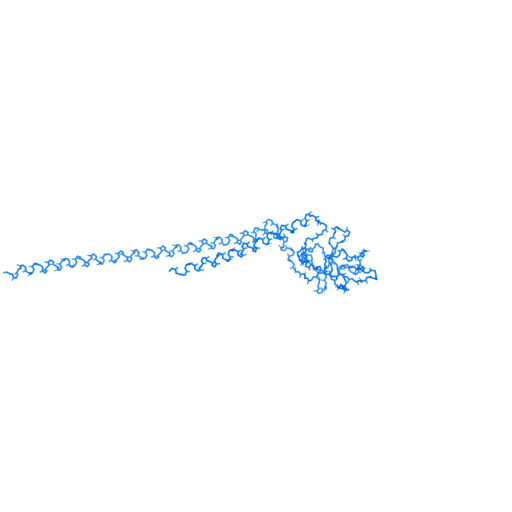 ARG A 1 102 ? 9.259 2.579 -19.106 1.00 96.25 102 ARG A O 1
ATOM 754 N N . ILE A 1 103 ? 8.025 0.707 -19.160 1.00 96.88 103 ILE A N 1
ATOM 755 C CA . ILE A 1 103 ? 8.794 0.058 -20.225 1.00 96.88 103 ILE A CA 1
ATOM 756 C C . ILE A 1 103 ? 8.515 0.791 -21.535 1.00 96.88 103 ILE A C 1
ATOM 758 O O . ILE A 1 103 ? 7.366 0.844 -21.978 1.00 96.88 103 ILE A O 1
ATOM 762 N N . VAL A 1 104 ? 9.558 1.317 -22.167 1.00 96.12 104 VAL A N 1
ATOM 763 C CA . VAL A 1 104 ? 9.474 1.950 -23.491 1.00 96.12 104 VAL A CA 1
ATOM 764 C C . VAL A 1 104 ? 9.993 1.036 -24.597 1.00 96.12 104 VAL A C 1
ATOM 766 O O . VAL A 1 104 ? 9.547 1.149 -25.735 1.00 96.12 104 VAL A O 1
ATOM 769 N N . GLU A 1 105 ? 10.870 0.088 -24.261 1.00 96.62 105 GLU A N 1
ATOM 770 C CA . GLU A 1 105 ? 11.443 -0.869 -25.207 1.00 96.62 105 GLU A CA 1
ATOM 771 C C . GLU A 1 105 ? 11.841 -2.173 -24.494 1.00 96.62 105 GLU A C 1
ATOM 773 O O . GLU A 1 105 ? 12.238 -2.164 -23.326 1.00 96.62 105 GLU A O 1
ATOM 778 N N . ILE A 1 106 ? 11.708 -3.297 -25.204 1.00 97.00 106 ILE A N 1
ATOM 779 C CA . ILE A 1 106 ? 12.216 -4.611 -24.794 1.00 97.00 106 ILE A CA 1
ATOM 780 C C . ILE A 1 106 ? 13.356 -4.949 -25.750 1.00 97.00 106 ILE A C 1
ATOM 782 O O . ILE A 1 106 ? 13.128 -5.071 -26.953 1.00 97.00 106 ILE A O 1
ATOM 786 N N . ASN A 1 107 ? 14.563 -5.076 -25.212 1.00 95.88 107 ASN A N 1
ATOM 787 C CA . ASN A 1 107 ? 15.776 -5.278 -25.992 1.00 95.88 107 ASN A CA 1
ATOM 788 C C . ASN A 1 107 ? 15.913 -6.746 -26.435 1.00 95.88 107 ASN A C 1
ATOM 790 O O . ASN A 1 107 ? 15.403 -7.661 -25.782 1.00 95.88 107 ASN A O 1
ATOM 794 N N . ASP A 1 108 ? 16.669 -6.988 -27.509 1.00 94.25 108 ASP A N 1
ATOM 795 C CA . ASP A 1 108 ? 16.906 -8.337 -28.057 1.00 94.25 108 ASP A CA 1
ATOM 796 C C . ASP A 1 108 ? 17.595 -9.292 -27.062 1.00 94.25 108 ASP A C 1
ATOM 798 O O . ASP A 1 108 ? 17.469 -10.513 -27.167 1.00 94.25 108 ASP A O 1
ATOM 802 N N . ASP A 1 109 ? 18.324 -8.749 -26.085 1.00 93.38 109 ASP A N 1
ATOM 803 C CA . ASP A 1 109 ? 18.983 -9.505 -25.015 1.00 93.38 109 ASP A CA 1
ATOM 804 C C . ASP A 1 109 ? 18.054 -9.840 -23.829 1.00 93.38 109 ASP A C 1
ATOM 806 O O . ASP A 1 109 ? 18.487 -10.470 -22.861 1.00 93.38 109 ASP A O 1
ATOM 810 N N . GLY A 1 110 ? 16.777 -9.450 -23.906 1.00 92.25 110 GLY A N 1
ATOM 811 C CA . GLY A 1 110 ? 15.766 -9.669 -22.873 1.00 92.25 110 GLY A CA 1
ATOM 812 C C . GLY A 1 110 ? 15.793 -8.652 -21.728 1.00 92.25 110 GLY A C 1
ATOM 813 O O . GLY A 1 110 ? 15.094 -8.852 -20.733 1.00 92.25 110 GLY A O 1
ATOM 814 N N . THR A 1 111 ? 16.593 -7.586 -21.833 1.00 96.38 111 THR A N 1
ATOM 815 C CA . THR A 1 111 ? 16.546 -6.451 -20.899 1.00 96.38 111 THR A CA 1
ATOM 816 C C . THR A 1 111 ? 15.452 -5.451 -21.279 1.00 96.38 111 THR A C 1
ATOM 818 O O . THR A 1 111 ? 14.925 -5.461 -22.392 1.00 96.38 111 THR A O 1
ATOM 821 N N . PHE A 1 112 ? 15.090 -4.581 -20.338 1.00 97.31 112 PHE A N 1
ATOM 822 C CA . PHE A 1 112 ? 14.024 -3.599 -20.507 1.00 97.31 112 PHE A CA 1
ATOM 823 C C . PHE A 1 112 ? 14.591 -2.188 -20.430 1.00 97.31 112 PHE A C 1
ATOM 825 O O . PHE A 1 112 ? 15.258 -1.834 -19.459 1.00 97.31 112 PHE A O 1
ATOM 832 N N . THR A 1 113 ? 14.280 -1.361 -21.419 1.00 96.81 113 THR A N 1
ATOM 833 C CA . THR A 1 113 ? 14.540 0.077 -21.348 1.00 96.81 113 THR A CA 1
ATOM 834 C C . THR A 1 113 ? 13.304 0.750 -20.766 1.00 96.81 113 THR A C 1
ATOM 836 O O . THR A 1 113 ? 12.184 0.552 -21.253 1.00 96.81 113 THR A O 1
ATOM 839 N N . THR A 1 114 ? 13.496 1.538 -19.712 1.00 96.19 114 THR A N 1
ATOM 840 C CA . THR A 1 114 ? 12.419 2.226 -18.997 1.00 96.19 114 THR A CA 1
ATOM 841 C C . THR A 1 114 ? 12.548 3.742 -19.091 1.00 96.19 114 THR A C 1
ATOM 843 O O . THR A 1 114 ? 13.622 4.270 -19.373 1.00 96.19 114 THR A O 1
ATOM 846 N N . ALA A 1 115 ? 11.438 4.447 -18.889 1.00 94.62 115 ALA A N 1
ATOM 847 C CA . ALA A 1 115 ? 11.404 5.897 -18.759 1.00 94.62 115 ALA A CA 1
ATOM 848 C C . ALA A 1 115 ? 10.320 6.319 -17.759 1.00 94.62 115 ALA A C 1
ATOM 850 O O . ALA A 1 115 ? 9.259 5.693 -17.668 1.00 94.62 115 ALA A O 1
ATOM 851 N N . GLY A 1 116 ? 10.590 7.390 -17.015 1.00 93.62 116 GLY A N 1
ATOM 852 C CA . GLY A 1 116 ? 9.572 8.082 -16.231 1.00 93.62 116 GLY A CA 1
ATOM 853 C C . GLY A 1 116 ? 8.631 8.874 -17.140 1.00 93.62 116 GLY A C 1
ATOM 854 O O . GLY A 1 116 ? 9.092 9.557 -18.056 1.00 93.62 116 GLY A O 1
ATOM 855 N N . ASP A 1 117 ? 7.328 8.814 -16.873 1.00 92.44 117 ASP A N 1
ATOM 856 C CA . ASP A 1 117 ? 6.309 9.532 -17.650 1.00 92.44 117 ASP A CA 1
ATOM 857 C C . ASP A 1 117 ? 6.522 11.063 -17.639 1.00 92.44 117 ASP A C 1
ATOM 859 O O . ASP A 1 117 ? 6.216 11.732 -18.625 1.00 92.44 117 ASP A O 1
ATOM 863 N N . ALA A 1 118 ? 7.116 11.611 -16.572 1.00 90.94 118 ALA A N 1
ATOM 864 C CA . ALA A 1 118 ? 7.409 13.040 -16.425 1.00 90.94 118 ALA A CA 1
ATOM 865 C C . ALA A 1 118 ? 8.725 13.492 -17.092 1.00 90.94 118 ALA A C 1
ATOM 867 O O . ALA A 1 118 ? 9.033 14.682 -17.090 1.00 90.94 118 ALA A O 1
ATOM 868 N N . ASN A 1 119 ? 9.535 12.572 -17.631 1.00 82.38 119 ASN A N 1
ATOM 869 C CA . ASN A 1 119 ? 10.901 12.867 -18.091 1.00 82.38 119 ASN A CA 1
ATOM 870 C C . ASN A 1 119 ? 10.989 13.284 -19.577 1.00 82.38 119 ASN A C 1
ATOM 872 O O . ASN A 1 119 ? 12.046 13.128 -20.195 1.00 82.38 119 ASN A O 1
ATOM 876 N N . ASP A 1 120 ? 9.899 13.779 -20.173 1.00 78.56 120 ASP A N 1
ATOM 877 C CA . ASP A 1 120 ? 9.828 14.254 -21.569 1.00 78.56 120 ASP A CA 1
ATOM 878 C C . ASP A 1 120 ? 10.409 13.267 -22.611 1.00 78.56 120 ASP A C 1
ATOM 880 O O . ASP A 1 120 ? 11.025 13.656 -23.603 1.00 78.56 120 ASP A O 1
ATOM 884 N N . GLY A 1 121 ? 10.240 11.960 -22.386 1.00 75.88 121 GLY A N 1
ATOM 885 C CA . GLY A 1 121 ? 10.752 10.911 -23.279 1.00 75.88 121 GLY A CA 1
ATOM 886 C C . GLY A 1 121 ? 12.242 10.586 -23.116 1.00 75.88 121 GLY A C 1
ATOM 887 O O . GLY A 1 121 ? 12.792 9.827 -23.915 1.00 75.88 121 GLY A O 1
ATOM 888 N N . THR A 1 122 ? 12.904 11.117 -22.086 1.00 89.38 122 THR A N 1
ATOM 889 C CA . THR A 1 122 ? 14.271 10.721 -21.723 1.00 89.38 122 THR A CA 1
ATOM 890 C C . THR A 1 122 ? 14.258 9.328 -21.097 1.00 89.38 122 THR A C 1
ATOM 892 O O . THR A 1 122 ? 13.652 9.122 -20.045 1.00 89.38 122 THR A O 1
ATOM 895 N N . ILE A 1 123 ? 14.942 8.381 -21.743 1.00 93.56 123 ILE A N 1
ATOM 896 C CA . ILE A 1 123 ? 15.094 7.008 -21.248 1.00 93.56 123 ILE A CA 1
ATOM 897 C C . ILE A 1 123 ? 16.114 6.926 -20.112 1.00 93.56 123 ILE A C 1
ATOM 899 O O . ILE A 1 123 ? 17.078 7.698 -20.058 1.00 93.56 123 ILE A O 1
ATOM 903 N N . ASP A 1 124 ? 15.925 5.951 -19.232 1.00 92.31 124 ASP A N 1
ATOM 904 C CA . ASP A 1 124 ? 16.901 5.617 -18.205 1.00 92.31 124 ASP A CA 1
ATOM 905 C C . ASP A 1 124 ? 18.184 5.078 -18.855 1.00 92.31 124 ASP A C 1
ATOM 907 O O . ASP A 1 124 ? 18.151 4.319 -19.823 1.00 92.31 124 ASP A O 1
ATOM 911 N N . GLN A 1 125 ? 19.345 5.469 -18.322 1.00 89.12 125 GLN A N 1
ATOM 912 C CA . GLN A 1 125 ? 20.640 5.134 -18.934 1.00 89.12 125 GLN A CA 1
ATOM 913 C C . GLN A 1 125 ? 21.014 3.654 -18.805 1.00 89.12 125 GLN A C 1
ATOM 915 O O . GLN A 1 125 ? 21.843 3.162 -19.569 1.00 89.12 125 GLN A O 1
ATOM 920 N N . THR A 1 126 ? 20.455 2.962 -17.812 1.00 92.44 126 THR A N 1
ATOM 921 C CA . THR A 1 126 ? 20.801 1.573 -17.498 1.00 92.44 126 THR A CA 1
ATOM 922 C C . THR A 1 126 ? 19.613 0.676 -17.830 1.00 92.44 126 THR A C 1
ATOM 924 O O . THR A 1 126 ? 18.570 0.825 -17.193 1.00 92.44 126 THR A O 1
ATOM 927 N N . PRO A 1 127 ? 19.749 -0.261 -18.787 1.00 94.62 127 PRO A N 1
ATOM 928 C CA . PRO A 1 127 ? 18.720 -1.260 -19.041 1.00 94.62 127 PRO A CA 1
ATOM 929 C C . PRO A 1 127 ? 18.470 -2.127 -17.806 1.00 94.62 127 PRO A C 1
ATOM 931 O O . PRO A 1 127 ? 19.408 -2.553 -17.130 1.00 94.62 127 PRO A O 1
ATOM 934 N N . VAL A 1 128 ? 17.202 -2.417 -17.542 1.00 96.38 128 VAL A N 1
ATOM 935 C CA . VAL A 1 128 ? 16.747 -3.206 -16.399 1.00 96.38 128 VAL A CA 1
ATOM 936 C C . VAL A 1 128 ? 16.786 -4.685 -16.752 1.00 96.38 128 VAL A C 1
ATOM 938 O O . VAL A 1 128 ? 16.204 -5.121 -17.749 1.00 96.38 128 VAL A O 1
ATOM 941 N N . LYS A 1 129 ? 17.439 -5.492 -15.917 1.00 95.88 129 LYS A N 1
ATOM 942 C CA . LYS A 1 129 ? 17.467 -6.947 -16.085 1.00 95.88 129 LYS A CA 1
ATOM 943 C C . LYS A 1 129 ? 16.217 -7.599 -15.488 1.00 95.88 129 LYS A C 1
ATOM 945 O O . LYS A 1 129 ? 15.723 -7.140 -14.458 1.00 95.88 129 LYS A O 1
ATOM 950 N N . PRO A 1 130 ? 15.760 -8.745 -16.027 1.00 94.81 130 PRO A N 1
ATOM 951 C CA . PRO A 1 130 ? 14.630 -9.500 -15.473 1.00 94.81 130 PRO A CA 1
ATOM 952 C C . PRO A 1 130 ? 14.727 -9.787 -13.963 1.00 94.81 130 PRO A C 1
ATOM 954 O O . PRO A 1 130 ? 13.725 -9.778 -13.256 1.00 94.81 130 PRO A O 1
ATOM 957 N N . GLU A 1 131 ? 15.939 -10.019 -13.456 1.00 92.88 131 GLU A N 1
ATOM 958 C CA . GLU A 1 131 ? 16.233 -10.319 -12.045 1.00 92.88 131 GLU A CA 1
ATOM 959 C C . GLU A 1 131 ? 16.173 -9.108 -11.100 1.00 92.88 131 GLU A C 1
ATOM 961 O O . GLU A 1 131 ? 16.092 -9.274 -9.877 1.00 92.88 131 GLU A O 1
ATOM 966 N N . GLU A 1 132 ? 16.212 -7.896 -11.653 1.00 93.88 132 GLU A N 1
ATOM 967 C CA . GLU A 1 132 ? 16.101 -6.636 -10.915 1.00 93.88 132 GLU A CA 1
ATOM 968 C C . GLU A 1 132 ? 14.635 -6.230 -10.718 1.00 93.88 132 GLU A C 1
ATOM 970 O O . GLU A 1 132 ? 14.331 -5.429 -9.832 1.00 93.88 132 GLU A O 1
ATOM 975 N N . ILE A 1 133 ? 13.717 -6.823 -11.488 1.00 95.00 133 ILE A N 1
ATOM 976 C CA . ILE A 1 133 ? 12.285 -6.539 -11.433 1.00 95.00 133 ILE A CA 1
ATOM 977 C C . ILE A 1 133 ? 11.686 -7.100 -10.143 1.00 95.00 133 ILE A C 1
ATOM 979 O O . ILE A 1 133 ? 11.740 -8.295 -9.854 1.00 95.00 133 ILE A O 1
ATOM 983 N N . ILE A 1 134 ? 11.055 -6.218 -9.371 1.00 94.31 134 ILE A N 1
ATOM 984 C CA . ILE A 1 134 ? 10.266 -6.577 -8.190 1.00 94.31 134 ILE A CA 1
ATOM 985 C C . ILE A 1 134 ? 8.867 -7.019 -8.621 1.00 94.31 134 ILE A C 1
ATOM 987 O O . ILE A 1 134 ? 8.324 -7.993 -8.094 1.00 94.31 134 ILE A O 1
ATOM 991 N N . GLY A 1 135 ? 8.269 -6.303 -9.575 1.00 95.38 135 GLY A N 1
ATOM 992 C CA . GLY A 1 135 ? 6.964 -6.650 -10.116 1.00 95.38 135 GLY A CA 1
ATOM 993 C C . GLY A 1 135 ? 6.371 -5.589 -11.034 1.00 95.38 135 GLY A C 1
ATOM 994 O O . GLY A 1 135 ? 6.871 -4.472 -11.135 1.00 95.38 135 GLY A O 1
ATOM 995 N N . LYS A 1 136 ? 5.259 -5.949 -11.674 1.00 97.50 136 LYS A N 1
ATOM 996 C CA . LYS A 1 136 ? 4.427 -5.047 -12.475 1.00 97.50 136 LYS A CA 1
ATOM 997 C C . LYS A 1 136 ? 3.449 -4.308 -11.571 1.00 97.50 136 LYS A C 1
ATOM 999 O O . LYS A 1 136 ? 2.791 -4.942 -10.741 1.00 97.50 136 LYS A O 1
ATOM 1004 N N . VAL A 1 137 ? 3.318 -2.997 -11.741 1.00 96.75 137 VAL A N 1
ATOM 1005 C CA . VAL A 1 137 ? 2.301 -2.208 -11.038 1.00 96.75 137 VAL A CA 1
ATOM 1006 C C . VAL A 1 137 ? 0.925 -2.619 -11.557 1.00 96.75 137 VAL A C 1
ATOM 1008 O O . VAL A 1 137 ? 0.652 -2.566 -12.754 1.00 96.75 137 VAL A O 1
ATOM 1011 N N . VAL A 1 138 ? 0.067 -3.089 -10.653 1.00 96.00 138 VAL A N 1
ATOM 1012 C CA . VAL A 1 138 ? -1.297 -3.549 -10.974 1.00 96.00 138 VAL A CA 1
ATOM 1013 C C . VAL A 1 138 ? -2.376 -2.615 -10.437 1.00 96.00 138 VAL A C 1
ATOM 1015 O O . VAL A 1 138 ? -3.521 -2.692 -10.874 1.00 96.00 138 VAL A O 1
ATOM 1018 N N . LEU A 1 139 ? -2.029 -1.766 -9.469 1.00 94.88 139 LEU A N 1
ATOM 1019 C CA . LEU A 1 139 ? -2.940 -0.816 -8.847 1.00 94.88 139 LEU A CA 1
ATOM 1020 C C . LEU A 1 139 ? -2.144 0.367 -8.286 1.00 94.88 139 LEU A C 1
ATOM 1022 O O . LEU A 1 139 ? -1.121 0.160 -7.634 1.00 94.88 139 LEU A O 1
ATOM 1026 N N . SER A 1 140 ? -2.657 1.578 -8.490 1.00 94.50 140 SER A N 1
ATOM 1027 C CA . SER A 1 140 ? -2.263 2.782 -7.756 1.00 94.50 140 SER A CA 1
ATOM 1028 C C . SER A 1 140 ? -3.483 3.312 -7.007 1.00 94.50 140 SER A C 1
ATOM 1030 O O . SER A 1 140 ? -4.586 3.336 -7.559 1.00 94.50 140 SER A O 1
ATOM 1032 N N . ILE A 1 141 ? -3.315 3.676 -5.736 1.00 95.25 141 ILE A N 1
ATOM 1033 C CA . ILE A 1 141 ? -4.378 4.255 -4.913 1.00 95.25 141 ILE A CA 1
ATOM 1034 C C . ILE A 1 141 ? -3.975 5.684 -4.541 1.00 95.25 141 ILE A C 1
ATOM 1036 O O . ILE A 1 141 ? -3.056 5.854 -3.726 1.00 95.25 141 ILE A O 1
ATOM 1040 N N . PRO A 1 142 ? -4.691 6.695 -5.071 1.00 93.88 142 PRO A N 1
ATOM 1041 C CA . PRO A 1 142 ? -4.358 8.086 -4.833 1.00 93.88 142 PRO A CA 1
ATOM 1042 C C . PRO A 1 142 ? -4.333 8.450 -3.350 1.00 93.88 142 PRO A C 1
ATOM 1044 O O . PRO A 1 142 ? -5.266 8.103 -2.616 1.00 93.88 142 PRO A O 1
ATOM 1047 N N . LYS A 1 143 ? -3.294 9.170 -2.908 1.00 93.00 143 LYS A N 1
ATOM 1048 C CA . LYS A 1 143 ? -3.123 9.695 -1.530 1.00 93.00 143 LYS A CA 1
ATOM 1049 C C . LYS A 1 143 ? -3.086 8.658 -0.402 1.00 93.00 143 LYS A C 1
ATOM 1051 O O . LYS A 1 143 ? -2.980 9.023 0.771 1.00 93.00 143 LYS A O 1
ATOM 1056 N N . LEU A 1 144 ? -3.205 7.362 -0.696 1.00 93.50 144 LEU A N 1
ATOM 1057 C CA . LEU A 1 144 ? -3.182 6.339 0.350 1.00 93.50 144 LEU A CA 1
ATOM 1058 C C . LEU A 1 144 ? -1.793 6.237 0.989 1.00 93.50 144 LEU A C 1
ATOM 1060 O O . LEU A 1 144 ? -1.687 5.915 2.173 1.00 93.50 144 LEU A O 1
ATOM 1064 N N . GLY A 1 145 ? -0.746 6.554 0.223 1.00 91.06 145 GLY A N 1
ATOM 1065 C CA . GLY A 1 145 ? 0.602 6.720 0.737 1.00 91.06 145 GLY A CA 1
ATOM 1066 C C . GLY A 1 145 ? 0.644 7.795 1.818 1.00 91.06 145 GLY A C 1
ATOM 1067 O O . GLY A 1 145 ? 0.959 7.489 2.965 1.00 91.06 145 GLY A O 1
ATOM 1068 N N . ASP A 1 146 ? 0.201 9.010 1.503 1.00 92.50 146 ASP A N 1
ATOM 1069 C CA . ASP A 1 146 ? 0.144 10.120 2.464 1.00 92.50 146 ASP A CA 1
ATOM 1070 C C . ASP A 1 146 ? -0.641 9.769 3.730 1.00 92.50 146 ASP A C 1
ATOM 1072 O O . ASP A 1 146 ? -0.203 10.063 4.843 1.00 92.50 146 ASP A O 1
ATOM 1076 N N . VAL A 1 147 ? -1.788 9.098 3.586 1.00 93.12 147 VAL A N 1
ATOM 1077 C CA . VAL A 1 147 ? -2.589 8.641 4.732 1.00 93.12 147 VAL A CA 1
ATOM 1078 C C . VAL A 1 147 ? -1.807 7.642 5.584 1.00 93.12 147 VAL A C 1
ATOM 1080 O O . VAL A 1 147 ? -1.818 7.753 6.812 1.00 93.12 147 VAL A O 1
ATOM 1083 N N . ALA A 1 148 ? -1.112 6.688 4.961 1.00 90.25 148 ALA A N 1
ATOM 1084 C CA . ALA A 1 148 ? -0.287 5.715 5.668 1.00 90.25 148 ALA A CA 1
ATOM 1085 C C . ALA A 1 148 ? 0.892 6.387 6.390 1.00 90.25 148 ALA A C 1
ATOM 1087 O O . ALA A 1 148 ? 1.144 6.083 7.557 1.00 90.25 148 ALA A O 1
ATOM 1088 N N . MET A 1 149 ? 1.567 7.341 5.744 1.00 90.06 149 MET A N 1
ATOM 1089 C CA . MET A 1 149 ? 2.647 8.119 6.357 1.00 90.06 149 MET A CA 1
ATOM 1090 C C . MET A 1 149 ? 2.136 8.977 7.514 1.00 90.06 149 MET A C 1
ATOM 1092 O O . MET A 1 149 ? 2.731 8.987 8.591 1.00 90.06 149 MET A O 1
ATOM 1096 N N . PHE A 1 150 ? 0.992 9.644 7.343 1.00 92.50 150 PHE A N 1
ATOM 1097 C CA . PHE A 1 150 ? 0.360 10.409 8.409 1.00 92.50 150 PHE A CA 1
ATOM 1098 C C . PHE A 1 150 ? -0.006 9.510 9.592 1.00 92.50 150 PHE A C 1
ATOM 1100 O O . PHE A 1 150 ? 0.306 9.861 10.730 1.00 92.50 150 PHE A O 1
ATOM 1107 N N . ALA A 1 151 ? -0.589 8.333 9.348 1.00 91.06 151 ALA A N 1
ATOM 1108 C CA . ALA A 1 151 ? -0.956 7.371 10.388 1.00 91.06 151 ALA A CA 1
ATOM 1109 C C . ALA A 1 151 ? 0.243 6.873 11.218 1.00 91.06 151 AL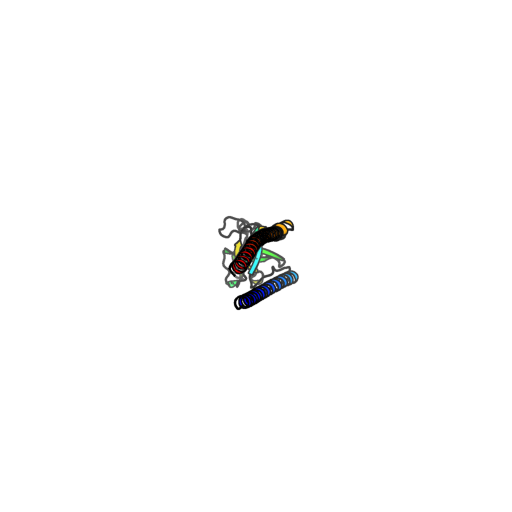A A C 1
ATOM 1111 O O . ALA A 1 151 ? 0.062 6.523 12.383 1.00 91.06 151 ALA A O 1
ATOM 1112 N N . GLN A 1 152 ? 1.457 6.884 10.655 1.00 87.94 152 GLN A N 1
ATOM 1113 C CA . GLN A 1 152 ? 2.695 6.543 11.367 1.00 87.94 152 GLN A CA 1
ATOM 1114 C C . GLN A 1 152 ? 3.217 7.676 12.270 1.00 87.94 152 GLN A C 1
ATOM 1116 O O . GLN A 1 152 ? 4.067 7.438 13.129 1.00 87.94 152 GLN A O 1
ATOM 1121 N N . THR A 1 153 ? 2.714 8.905 12.126 1.00 92.31 153 THR A N 1
ATOM 1122 C CA . THR A 1 153 ? 3.084 10.019 13.013 1.00 92.31 153 THR A CA 1
ATOM 1123 C C . THR A 1 153 ? 2.395 9.904 14.380 1.00 92.31 153 THR A C 1
ATOM 1125 O O . THR A 1 153 ? 1.302 9.341 14.475 1.00 92.31 153 THR A O 1
ATOM 1128 N N . PRO A 1 154 ? 2.947 10.501 15.457 1.00 90.81 154 PRO A N 1
ATOM 1129 C CA . PRO A 1 154 ? 2.280 10.527 16.762 1.00 90.81 154 PRO A CA 1
ATOM 1130 C C . PRO A 1 154 ? 0.862 11.115 16.714 1.00 90.81 154 PRO A C 1
ATOM 1132 O O . PRO A 1 154 ? -0.057 10.583 17.335 1.00 90.81 154 PRO A O 1
ATOM 1135 N N . ILE A 1 155 ? 0.670 12.187 15.939 1.00 93.69 155 ILE A N 1
ATOM 1136 C CA . ILE A 1 155 ? -0.634 12.845 15.770 1.00 93.69 155 ILE A CA 1
ATOM 1137 C C . ILE A 1 155 ? -1.593 11.941 14.988 1.00 93.69 155 ILE A C 1
ATOM 1139 O O . ILE A 1 155 ? -2.757 11.798 15.372 1.00 93.69 155 ILE A O 1
ATOM 1143 N N . GLY A 1 156 ? -1.115 11.290 13.926 1.00 90.69 156 GLY A N 1
ATOM 1144 C CA . GLY A 1 156 ? -1.913 10.336 13.162 1.00 90.69 156 GLY A CA 1
ATOM 1145 C C . GLY A 1 156 ? -2.335 9.132 13.995 1.00 90.69 156 GLY A C 1
ATOM 1146 O O . GLY A 1 156 ? -3.513 8.783 13.986 1.00 90.69 156 GLY A O 1
ATOM 1147 N N . MET A 1 157 ? -1.436 8.561 14.802 1.00 89.06 157 MET A N 1
ATOM 1148 C CA . MET A 1 157 ? -1.774 7.472 15.726 1.00 89.06 157 MET A CA 1
ATOM 1149 C C . MET A 1 157 ? -2.871 7.881 16.716 1.00 89.06 157 MET A C 1
ATOM 1151 O O . MET A 1 157 ? -3.840 7.144 16.906 1.00 89.06 157 MET A O 1
ATOM 1155 N N . VAL A 1 158 ? -2.779 9.073 17.318 1.00 92.69 158 VAL A N 1
ATOM 1156 C CA . VAL A 1 158 ? -3.845 9.593 18.193 1.00 92.69 158 VAL A CA 1
ATOM 1157 C C . VAL A 1 158 ? -5.155 9.758 17.422 1.00 92.69 158 VAL A C 1
ATOM 1159 O O . VAL A 1 158 ? -6.212 9.416 17.943 1.00 92.69 158 VAL A O 1
ATOM 1162 N N . THR A 1 159 ? -5.099 10.222 16.177 1.00 93.12 159 THR A N 1
ATOM 1163 C CA . THR A 1 159 ? -6.287 10.441 15.341 1.00 93.12 159 THR A CA 1
ATOM 1164 C C . THR A 1 159 ? -6.976 9.128 14.956 1.00 93.12 159 THR A C 1
ATOM 1166 O O . THR A 1 159 ? -8.191 9.019 15.095 1.00 93.12 159 THR A O 1
ATOM 1169 N N . PHE A 1 160 ? -6.226 8.115 14.512 1.00 90.56 160 PHE A N 1
ATOM 1170 C CA . PHE A 1 160 ? -6.787 6.847 14.028 1.00 90.56 160 PHE A CA 1
ATOM 1171 C C . PHE A 1 160 ? -7.062 5.818 15.127 1.00 90.56 160 PHE A C 1
ATOM 1173 O O . PHE A 1 160 ? -7.936 4.973 14.957 1.00 90.56 160 PHE A O 1
ATOM 1180 N N . ILE A 1 161 ? -6.339 5.867 16.248 1.00 91.44 161 ILE A N 1
ATOM 1181 C CA . ILE A 1 161 ? -6.480 4.896 17.344 1.00 91.44 161 ILE A CA 1
ATOM 1182 C C . ILE A 1 161 ? -7.076 5.573 18.576 1.00 91.44 161 ILE A C 1
ATOM 1184 O O . ILE A 1 161 ? -8.088 5.121 19.112 1.00 91.44 161 ILE A O 1
ATOM 1188 N N . GLY A 1 162 ? -6.470 6.675 19.017 1.00 89.38 162 GLY A N 1
ATOM 1189 C CA . GLY A 1 162 ? -6.846 7.358 20.256 1.00 89.38 162 GLY A CA 1
ATOM 1190 C C . GLY A 1 162 ? -8.271 7.913 20.233 1.00 89.38 162 GLY A C 1
ATOM 1191 O O . GLY A 1 162 ? -9.060 7.608 21.126 1.00 89.38 162 GLY A O 1
ATOM 1192 N N . VAL A 1 163 ? -8.627 8.694 19.211 1.00 92.31 163 VAL A N 1
ATOM 1193 C CA . VAL A 1 163 ? -9.950 9.330 19.104 1.00 92.31 163 VAL A CA 1
ATOM 1194 C C . VAL A 1 163 ? -11.073 8.286 19.027 1.00 92.31 163 VAL A C 1
ATOM 1196 O O . VAL A 1 163 ? -11.988 8.374 19.849 1.00 92.31 163 VAL A O 1
ATOM 1199 N N . PRO A 1 164 ? -11.025 7.259 18.150 1.00 92.75 164 PRO A N 1
ATOM 1200 C CA . PRO A 1 164 ? -12.045 6.211 18.137 1.00 92.75 164 PRO A CA 1
ATOM 1201 C C . PRO A 1 164 ? -12.151 5.449 19.459 1.00 92.75 164 PRO A C 1
ATOM 1203 O O . PRO A 1 164 ? -13.262 5.156 19.897 1.00 92.75 164 PRO A O 1
ATOM 1206 N N . LEU A 1 165 ? -11.025 5.174 20.129 1.00 94.25 165 LEU A N 1
ATOM 1207 C CA . LEU A 1 165 ? -11.021 4.521 21.440 1.00 94.25 165 LEU A CA 1
ATOM 1208 C C . LEU A 1 165 ? -11.736 5.380 22.492 1.00 94.25 165 LEU A C 1
ATOM 1210 O O . LEU A 1 165 ? -12.600 4.883 23.211 1.00 94.25 165 LEU A O 1
ATOM 1214 N N . VAL A 1 166 ? -11.412 6.673 22.569 1.00 94.25 166 VAL A N 1
ATOM 1215 C CA . VAL A 1 166 ? -12.050 7.603 23.512 1.00 94.25 166 VAL A CA 1
ATOM 1216 C C . VAL A 1 166 ? -13.541 7.737 23.211 1.00 94.25 166 VAL A C 1
ATOM 1218 O O . VAL A 1 166 ? -14.352 7.654 24.129 1.00 94.25 166 VAL A O 1
ATOM 1221 N N . LEU A 1 167 ? -13.924 7.877 21.939 1.00 94.00 167 LEU A N 1
ATOM 1222 C CA . LEU A 1 167 ? -15.331 7.925 21.534 1.00 94.00 167 LEU A CA 1
ATOM 1223 C C . LEU A 1 167 ? -16.076 6.647 21.925 1.00 94.00 167 LEU A C 1
ATOM 1225 O O . LEU A 1 167 ? -17.168 6.728 22.483 1.00 94.00 167 LEU A O 1
ATOM 1229 N N . TYR A 1 168 ? -15.480 5.476 21.696 1.00 95.31 168 TYR A N 1
ATOM 1230 C CA . TYR A 1 168 ? -16.053 4.198 22.113 1.00 95.31 168 TYR A CA 1
ATOM 1231 C C . TYR A 1 168 ? -16.257 4.133 23.634 1.00 95.31 168 TYR A C 1
ATOM 1233 O O . TYR A 1 168 ? -17.346 3.783 24.090 1.00 95.31 168 TYR A O 1
ATOM 1241 N N . LEU A 1 169 ? -15.251 4.526 24.424 1.00 95.31 169 LEU A N 1
ATOM 1242 C CA . LEU A 1 169 ? -15.342 4.548 25.888 1.00 95.31 169 LEU A CA 1
ATOM 1243 C C . LEU A 1 169 ? -16.412 5.528 26.387 1.00 95.31 169 LEU A C 1
ATOM 1245 O O . LEU A 1 169 ? -17.157 5.206 27.313 1.00 95.31 169 LEU A O 1
ATOM 1249 N N . LEU A 1 170 ? -16.525 6.703 25.763 1.00 95.38 170 LEU A N 1
ATOM 1250 C CA . LEU A 1 170 ? -17.567 7.680 26.081 1.00 95.38 170 LEU A CA 1
ATOM 1251 C C . LEU A 1 170 ? -18.961 7.135 25.758 1.00 95.38 170 LEU A C 1
ATOM 1253 O O . LEU A 1 170 ? -19.865 7.241 26.586 1.00 95.38 170 LEU A O 1
ATOM 1257 N N . LEU A 1 171 ? -19.142 6.514 24.591 1.00 95.12 171 LEU A N 1
ATOM 1258 C CA . LEU A 1 171 ? -20.409 5.891 24.211 1.00 95.12 171 LEU A CA 1
ATOM 1259 C C . LEU A 1 171 ? -20.788 4.757 25.174 1.00 95.12 171 LEU A C 1
ATOM 1261 O O . LEU A 1 171 ? -21.925 4.725 25.646 1.00 95.12 171 LEU A O 1
ATOM 1265 N N . ASP A 1 172 ? -19.850 3.876 25.527 1.00 93.06 172 ASP A N 1
ATOM 1266 C CA . ASP A 1 172 ? -20.083 2.797 26.497 1.00 93.06 172 ASP A CA 1
ATOM 1267 C C . ASP A 1 172 ? -20.475 3.357 27.876 1.00 93.06 172 ASP A C 1
ATOM 1269 O O . ASP A 1 172 ? -21.470 2.928 28.469 1.00 93.06 172 ASP A O 1
ATOM 1273 N N . ALA A 1 173 ? -19.771 4.383 28.365 1.00 94.19 173 ALA A N 1
ATOM 1274 C CA . ALA A 1 173 ? -20.090 5.039 29.632 1.00 94.19 173 ALA A CA 1
ATOM 1275 C C . ALA A 1 173 ? -21.495 5.669 29.630 1.00 94.19 173 ALA A C 1
ATOM 1277 O O . ALA A 1 173 ? -22.255 5.495 30.589 1.00 94.19 173 ALA A O 1
ATOM 1278 N N . LEU A 1 174 ? -21.880 6.351 28.546 1.00 94.81 174 LEU A N 1
ATOM 1279 C CA . LEU A 1 174 ? -23.207 6.960 28.400 1.00 94.81 174 LEU A CA 1
ATOM 1280 C C . LEU A 1 174 ? -24.322 5.908 28.335 1.00 94.81 174 LEU A C 1
ATOM 1282 O O . LEU A 1 174 ? -25.359 6.058 28.992 1.00 94.81 174 LEU A O 1
ATOM 1286 N N . LEU A 1 175 ? -24.108 4.822 27.589 1.00 92.88 175 LEU A N 1
ATOM 1287 C CA . LEU A 1 175 ? -25.061 3.716 27.496 1.00 92.88 175 LEU A CA 1
ATOM 1288 C C . LEU A 1 175 ? -25.253 3.032 28.856 1.00 92.88 175 LEU A C 1
ATOM 1290 O O . LEU A 1 175 ? -26.392 2.794 29.273 1.00 92.88 175 LEU A O 1
ATOM 1294 N N . ARG A 1 176 ? -24.164 2.797 29.598 1.00 92.06 176 ARG A N 1
ATOM 1295 C CA . ARG A 1 176 ? -24.217 2.249 30.962 1.00 92.06 176 ARG A CA 1
ATOM 1296 C C . ARG A 1 176 ? -24.937 3.181 31.928 1.00 92.06 176 ARG A C 1
ATOM 1298 O O . ARG A 1 176 ? -25.775 2.714 32.702 1.00 92.06 176 ARG A O 1
ATOM 1305 N N . ALA A 1 177 ? -24.666 4.485 31.872 1.0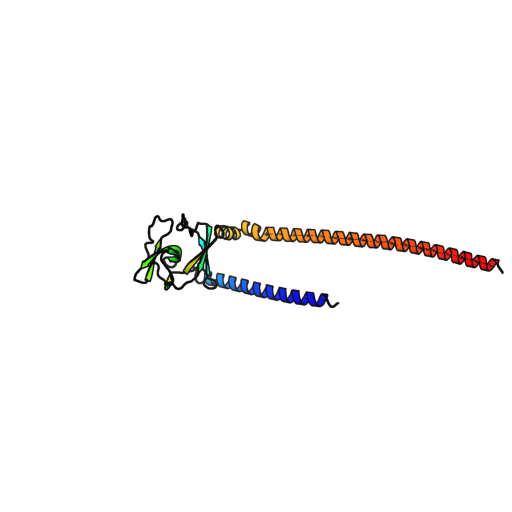0 92.06 177 ALA A N 1
ATOM 1306 C CA . ALA A 1 177 ? -25.333 5.473 32.717 1.00 92.06 177 ALA A CA 1
ATOM 1307 C C . ALA A 1 177 ? -26.850 5.510 32.462 1.00 92.06 177 ALA A C 1
ATOM 1309 O O . ALA A 1 177 ? -27.638 5.501 33.413 1.00 92.06 177 ALA A O 1
ATOM 1310 N N . LYS A 1 178 ? -27.276 5.471 31.191 1.00 91.50 178 LYS A N 1
ATOM 1311 C CA . LYS A 1 178 ? -28.697 5.416 30.809 1.00 91.50 178 LYS A CA 1
ATOM 1312 C C . LYS A 1 178 ? -29.372 4.138 31.309 1.00 91.50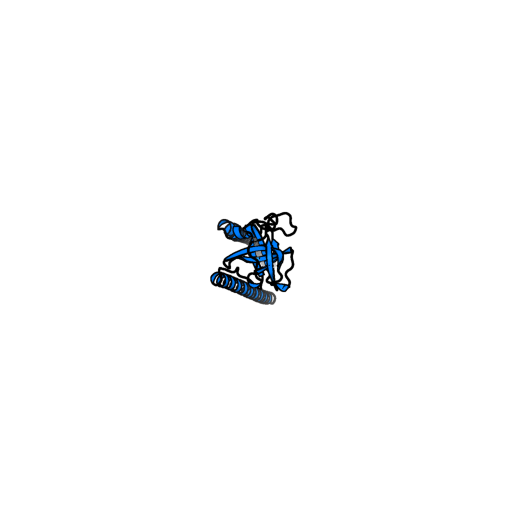 178 LYS A C 1
ATOM 1314 O O . LYS A 1 178 ? -30.449 4.210 31.900 1.00 91.50 178 LYS A O 1
ATOM 1319 N N . HIS A 1 179 ? -28.728 2.986 31.125 1.00 90.19 179 HIS A N 1
ATOM 1320 C CA . HIS A 1 179 ? -29.254 1.701 31.586 1.00 90.19 179 HIS A CA 1
ATOM 1321 C C . HIS A 1 179 ? -29.374 1.643 33.118 1.00 90.19 179 HIS A C 1
ATOM 1323 O O . HIS A 1 179 ? -30.403 1.217 33.640 1.00 90.19 179 HIS A O 1
ATOM 1329 N N . ASN A 1 180 ? -28.377 2.154 33.850 1.00 89.88 180 ASN A N 1
ATOM 1330 C CA . ASN A 1 180 ? -28.418 2.204 35.313 1.00 89.88 180 ASN A CA 1
ATOM 1331 C C . ASN A 1 180 ? -29.522 3.149 35.826 1.00 89.88 180 ASN A C 1
ATOM 1333 O O . ASN A 1 180 ? -30.180 2.859 36.823 1.00 89.88 180 ASN A O 1
ATOM 1337 N N . LYS A 1 181 ? -29.779 4.262 35.121 1.00 89.94 181 LYS A N 1
ATOM 1338 C CA . LYS A 1 181 ? -30.875 5.187 35.450 1.00 89.94 181 LYS A CA 1
ATOM 1339 C C . LYS A 1 181 ? -32.256 4.568 35.197 1.00 89.94 181 LYS A C 1
ATOM 1341 O O . LYS A 1 181 ? -33.143 4.772 36.022 1.00 89.94 181 LYS A O 1
ATOM 1346 N N . SER A 1 182 ? -32.431 3.797 34.115 1.00 88.25 182 SER A N 1
ATOM 1347 C CA . SER A 1 182 ? -33.678 3.048 33.853 1.00 88.25 182 SER A CA 1
ATOM 1348 C C . SER A 1 182 ? -33.942 2.023 34.949 1.00 88.25 182 SER A C 1
ATOM 1350 O O . SER A 1 182 ? -34.996 2.065 35.574 1.00 88.25 182 SER A O 1
ATOM 1352 N N . LYS A 1 183 ? -32.936 1.197 35.276 1.00 89.31 183 LYS A N 1
ATOM 1353 C CA . LYS A 1 183 ? -33.044 0.197 36.346 1.00 89.31 183 LYS A CA 1
ATOM 1354 C C . LYS A 1 183 ? -33.402 0.811 37.696 1.00 89.31 183 LYS A C 1
ATOM 1356 O O . LYS A 1 183 ? -34.303 0.319 38.359 1.00 89.31 183 LYS A O 1
ATOM 1361 N N . LYS A 1 184 ? -32.753 1.916 38.086 1.00 89.44 184 LYS A N 1
ATOM 1362 C CA . LYS A 1 184 ? -33.095 2.623 39.333 1.00 89.44 184 LYS A CA 1
ATOM 1363 C C . LYS A 1 184 ? -34.526 3.168 39.330 1.00 89.44 184 LYS A C 1
ATOM 1365 O O . LYS A 1 184 ? -35.162 3.193 40.378 1.00 89.44 184 LYS A O 1
ATOM 1370 N N . LYS A 1 185 ? -35.030 3.623 38.177 1.00 90.50 185 LYS A N 1
ATOM 1371 C CA . LYS A 1 185 ? -36.406 4.121 38.042 1.00 90.50 185 LYS A CA 1
ATOM 1372 C C . LYS A 1 185 ? -37.426 2.984 38.152 1.00 90.50 185 LYS A C 1
ATOM 1374 O O . LYS A 1 185 ? -38.423 3.153 38.843 1.00 90.50 185 LYS A O 1
ATOM 1379 N N . GLU A 1 186 ? -37.154 1.848 37.515 1.00 90.50 186 GLU A N 1
ATOM 1380 C CA . GLU A 1 186 ? -37.973 0.631 37.603 1.00 90.50 186 GLU A CA 1
ATOM 1381 C C . GLU A 1 186 ? -37.989 0.066 39.031 1.00 90.50 186 GLU A C 1
ATOM 1383 O O . GLU A 1 186 ? -39.057 -0.207 39.566 1.00 90.50 186 GLU A O 1
ATOM 1388 N N . GLU A 1 187 ? -36.827 -0.027 39.689 1.00 90.62 187 GLU A N 1
ATOM 1389 C CA . GLU A 1 187 ? -36.729 -0.508 41.074 1.00 90.62 187 GLU A CA 1
ATOM 1390 C C . GLU A 1 187 ? -37.473 0.410 42.053 1.00 90.62 187 GLU A C 1
ATOM 1392 O O . GLU A 1 187 ? -38.130 -0.074 42.972 1.00 90.62 187 GLU A O 1
ATOM 1397 N N . LYS A 1 188 ? -37.401 1.734 41.851 1.00 91.69 188 LYS A N 1
ATOM 1398 C CA . LYS A 1 188 ? -38.158 2.688 42.667 1.00 91.69 188 LYS A CA 1
ATOM 1399 C C . LYS A 1 188 ? -39.667 2.530 42.459 1.00 91.69 188 LYS A C 1
ATOM 1401 O O . LYS A 1 188 ? -40.384 2.414 43.440 1.00 91.69 188 LYS A O 1
ATOM 1406 N N . ALA A 1 189 ? -40.134 2.465 41.211 1.00 92.75 189 ALA A N 1
ATOM 1407 C CA . ALA A 1 189 ? -41.557 2.285 40.919 1.00 92.75 189 ALA A CA 1
ATOM 1408 C C . ALA A 1 189 ? -42.113 0.982 41.524 1.00 92.75 189 ALA A C 1
ATOM 1410 O O . ALA A 1 189 ? -43.186 0.998 42.115 1.00 92.75 189 ALA A O 1
ATOM 1411 N N . ALA A 1 190 ? -41.349 -0.114 41.453 1.00 93.31 190 ALA A N 1
ATOM 1412 C CA . ALA A 1 190 ? -41.732 -1.385 42.065 1.00 93.31 190 ALA A CA 1
ATOM 1413 C C . ALA A 1 190 ? -41.781 -1.321 43.604 1.00 93.31 190 ALA A C 1
ATOM 1415 O O . ALA A 1 190 ? -42.641 -1.952 44.215 1.00 93.31 190 ALA A O 1
ATOM 1416 N N . LYS A 1 191 ? -40.877 -0.564 44.246 1.00 92.25 191 LYS A N 1
ATOM 1417 C CA . LYS A 1 191 ? -40.915 -0.337 45.702 1.00 92.25 191 LYS A CA 1
ATOM 1418 C C . LYS A 1 191 ? -42.127 0.495 46.112 1.00 92.25 191 LYS A C 1
ATOM 1420 O O . LYS A 1 191 ? -42.825 0.089 47.035 1.00 92.25 191 LYS A O 1
ATOM 1425 N N . ASP A 1 192 ? -42.396 1.586 45.397 1.00 95.19 192 ASP A N 1
ATOM 1426 C CA . ASP A 1 192 ? -43.539 2.468 45.659 1.00 95.19 192 ASP A CA 1
ATOM 1427 C C . ASP A 1 192 ? -44.880 1.709 45.483 1.00 95.19 192 ASP A C 1
ATOM 1429 O O . ASP A 1 192 ? -45.826 1.915 46.241 1.00 95.19 192 ASP A O 1
ATOM 1433 N N . GLU A 1 193 ? -44.976 0.796 44.507 1.00 95.06 193 GLU A N 1
ATOM 1434 C CA . GLU A 1 193 ? -46.151 -0.069 44.300 1.00 95.06 193 GLU A CA 1
ATOM 1435 C C . GLU A 1 193 ? -46.304 -1.127 45.408 1.00 95.06 193 GLU A C 1
ATOM 1437 O O . GLU A 1 193 ? -47.404 -1.347 45.917 1.00 95.06 193 GLU A O 1
ATOM 1442 N N . ALA A 1 194 ? -45.199 -1.746 45.835 1.00 94.12 194 ALA A N 1
ATOM 1443 C CA . ALA A 1 194 ? -45.207 -2.724 46.920 1.00 94.12 194 ALA A CA 1
ATOM 1444 C C . ALA A 1 194 ? -45.568 -2.106 48.283 1.00 94.12 194 ALA A C 1
ATOM 1446 O O . ALA A 1 194 ? -46.156 -2.789 49.119 1.00 94.12 194 ALA A O 1
ATOM 1447 N N . GLU A 1 195 ? -45.208 -0.844 48.524 1.00 95.81 195 GLU A N 1
ATOM 1448 C CA . GLU A 1 195 ? -45.579 -0.108 49.737 1.00 95.81 195 GLU A CA 1
ATOM 1449 C C . GLU A 1 195 ? -47.087 0.173 49.773 1.00 95.81 195 GLU A C 1
ATOM 1451 O O . GLU A 1 195 ? -47.744 -0.197 50.743 1.00 95.81 195 GLU A O 1
ATOM 1456 N N . LYS A 1 196 ? -47.665 0.667 48.671 1.00 95.56 196 LYS A N 1
ATOM 1457 C CA . LYS A 1 196 ? -49.119 0.885 48.553 1.00 95.56 196 LYS A CA 1
ATOM 1458 C C . LYS A 1 196 ? -49.935 -0.388 48.761 1.00 95.56 196 LYS A C 1
ATOM 1460 O O . LYS A 1 196 ? -50.916 -0.378 49.496 1.00 95.56 196 LYS A O 1
ATOM 1465 N N . LEU A 1 197 ? -49.511 -1.500 48.157 1.00 95.31 197 LEU A N 1
ATOM 1466 C CA . LEU A 1 197 ? -50.182 -2.792 48.339 1.00 95.31 197 LEU A CA 1
ATOM 1467 C C . LEU A 1 197 ? -50.122 -3.277 49.792 1.00 95.31 197 LEU A C 1
ATOM 1469 O O . LEU A 1 197 ? -51.054 -3.929 50.257 1.00 95.31 197 LEU A O 1
ATOM 1473 N N . LYS A 1 198 ? -49.039 -2.980 50.522 1.00 95.12 198 LYS A N 1
ATOM 1474 C CA . LYS A 1 198 ? -48.941 -3.312 51.951 1.00 95.12 198 LYS A CA 1
ATOM 1475 C C . LYS A 1 198 ? -49.889 -2.465 52.791 1.00 95.12 198 LYS A C 1
ATOM 1477 O O . LYS A 1 198 ? -50.566 -3.033 53.642 1.00 95.12 198 LYS A O 1
ATOM 1482 N N . GLU A 1 199 ? -49.962 -1.161 52.532 1.00 95.62 199 GLU A N 1
ATOM 1483 C CA . GLU A 1 199 ? -50.894 -0.254 53.214 1.00 95.62 199 GLU A CA 1
ATOM 1484 C C . GLU A 1 199 ? -52.355 -0.664 52.973 1.00 95.62 199 GLU A C 1
ATOM 1486 O O . GLU A 1 199 ? -53.129 -0.785 53.923 1.00 95.62 199 GLU A O 1
ATOM 1491 N N . GLU A 1 200 ? -52.731 -0.966 51.724 1.00 94.81 200 GLU A N 1
ATOM 1492 C CA . GLU A 1 200 ? -54.070 -1.477 51.392 1.00 94.81 200 GLU A CA 1
ATOM 1493 C C . GLU A 1 200 ? -54.382 -2.785 52.129 1.00 94.81 200 GLU A C 1
ATOM 1495 O O . GLU A 1 200 ? -55.475 -2.953 52.672 1.00 94.81 200 GLU A O 1
ATOM 1500 N N . LEU A 1 201 ? -53.416 -3.704 52.196 1.00 93.12 201 LEU A N 1
ATOM 1501 C CA . LEU A 1 201 ? -53.583 -5.000 52.851 1.00 93.12 201 LEU A CA 1
ATOM 1502 C C . LEU A 1 201 ? -53.694 -4.870 54.380 1.00 93.12 201 LEU A C 1
ATOM 1504 O O . LEU A 1 201 ? -54.441 -5.629 55.000 1.00 93.12 201 LEU A O 1
ATOM 1508 N N . GLU A 1 202 ? -52.996 -3.915 55.001 1.00 94.81 202 GLU A N 1
ATOM 1509 C CA . GLU A 1 202 ? -53.156 -3.599 56.427 1.00 94.81 202 GLU A CA 1
ATOM 1510 C C . GLU A 1 202 ? -54.523 -2.980 56.739 1.00 94.81 202 GLU A C 1
ATOM 1512 O O . GLU A 1 202 ? -55.168 -3.408 57.699 1.00 94.81 202 GLU A O 1
ATOM 1517 N N . MET A 1 203 ? -55.009 -2.048 55.912 1.00 93.62 203 MET A N 1
ATOM 1518 C CA . MET A 1 203 ? -56.358 -1.487 56.065 1.00 93.62 203 MET A CA 1
ATOM 1519 C C . MET A 1 203 ? -57.448 -2.554 55.914 1.00 93.62 203 MET A C 1
ATOM 1521 O O . MET A 1 203 ? -58.408 -2.578 56.679 1.00 93.62 203 MET A O 1
ATOM 1525 N N . LEU A 1 204 ? -57.296 -3.479 54.964 1.00 92.56 204 LEU A N 1
ATOM 1526 C CA . LEU A 1 204 ? -58.258 -4.567 54.774 1.00 92.56 204 LEU A CA 1
ATOM 1527 C C . LEU A 1 204 ? -58.293 -5.510 55.987 1.00 92.56 204 LEU A C 1
ATOM 1529 O O . LEU A 1 204 ? -59.355 -5.962 56.412 1.00 92.56 204 LEU A O 1
ATOM 1533 N N . LYS A 1 205 ? -57.120 -5.800 56.566 1.00 92.25 205 LYS A N 1
ATOM 1534 C CA . LYS A 1 205 ? -57.002 -6.624 57.775 1.00 92.25 205 LYS A CA 1
ATOM 1535 C C . LYS A 1 205 ? -57.635 -5.957 58.989 1.00 92.25 205 LYS A C 1
ATOM 1537 O O . LYS A 1 205 ? -58.293 -6.651 59.761 1.00 92.25 205 LYS A O 1
ATOM 1542 N N . SER A 1 206 ? -57.443 -4.650 59.170 1.00 89.38 206 SER A N 1
ATOM 1543 C CA . SER A 1 206 ? -58.061 -3.929 60.287 1.00 89.38 206 SER A CA 1
ATOM 1544 C C . SER A 1 206 ? -59.586 -3.898 60.155 1.00 89.38 206 SER A C 1
ATOM 1546 O O . SER A 1 206 ? -60.270 -4.154 61.142 1.00 89.38 206 SER A O 1
ATOM 1548 N N . GLN A 1 207 ? -60.113 -3.718 58.938 1.00 89.94 207 GLN A N 1
ATOM 1549 C CA . GLN A 1 207 ? -61.550 -3.812 58.651 1.00 89.94 207 GLN A CA 1
ATOM 1550 C C . GLN A 1 207 ? -62.121 -5.200 58.966 1.00 89.94 207 GLN A C 1
ATOM 1552 O O . GLN A 1 207 ? -63.124 -5.309 59.667 1.00 89.94 207 GLN A O 1
ATOM 1557 N N . MET A 1 208 ? -61.466 -6.272 58.512 1.00 86.19 208 MET A N 1
ATOM 1558 C CA . MET A 1 208 ? -61.903 -7.638 58.830 1.00 86.19 208 MET A CA 1
ATOM 1559 C C . MET A 1 208 ? -61.857 -7.931 60.333 1.00 86.19 208 MET A C 1
ATOM 1561 O O . MET A 1 208 ? -62.729 -8.626 60.848 1.00 86.19 208 MET A O 1
ATOM 1565 N N . ALA A 1 209 ? -60.858 -7.406 61.049 1.00 84.06 209 ALA A N 1
ATOM 1566 C CA . ALA A 1 209 ? -60.772 -7.559 62.497 1.00 84.06 209 ALA A CA 1
ATOM 1567 C C . ALA A 1 209 ? -61.946 -6.863 63.206 1.00 84.06 209 ALA A C 1
ATOM 1569 O O . ALA A 1 209 ? -62.568 -7.476 64.071 1.00 84.06 209 ALA A O 1
ATOM 1570 N N . SER A 1 210 ? -62.306 -5.636 62.809 1.00 75.06 210 SER A N 1
ATOM 1571 C CA . SER A 1 210 ? -63.482 -4.949 63.362 1.00 75.06 210 SER A CA 1
ATOM 1572 C C . SER A 1 210 ? -64.795 -5.667 63.041 1.00 75.06 210 SER A C 1
ATOM 1574 O O . SER A 1 210 ? -65.603 -5.856 63.942 1.00 75.06 210 SER A O 1
ATOM 1576 N N . THR A 1 211 ? -64.981 -6.158 61.810 1.00 75.62 211 THR A N 1
ATOM 1577 C CA . THR A 1 211 ? -66.203 -6.883 61.416 1.00 75.62 211 THR A CA 1
ATOM 1578 C C . THR A 1 211 ? -66.361 -8.198 62.179 1.00 75.62 211 THR A C 1
ATOM 1580 O O . THR A 1 211 ? -67.449 -8.510 62.649 1.00 75.62 211 THR A O 1
ATOM 1583 N N . ASN A 1 212 ? -65.269 -8.941 62.386 1.00 73.88 212 ASN A N 1
ATOM 1584 C CA . ASN A 1 212 ? -65.303 -10.168 63.186 1.00 73.88 212 ASN A CA 1
ATOM 1585 C C . ASN A 1 212 ? -65.569 -9.900 64.678 1.00 73.88 212 ASN A C 1
ATOM 1587 O O . ASN A 1 212 ? -66.102 -10.768 65.363 1.00 73.88 212 ASN A O 1
ATOM 1591 N N . THR A 1 213 ? -65.189 -8.724 65.191 1.00 63.22 213 THR A N 1
ATOM 1592 C CA . THR A 1 213 ? -65.454 -8.333 66.586 1.00 63.22 213 THR A CA 1
ATOM 1593 C C . THR A 1 213 ? -66.924 -7.928 66.769 1.00 63.22 213 THR A C 1
ATOM 1595 O O . THR A 1 213 ? -67.558 -8.373 67.720 1.00 63.22 213 THR A O 1
ATOM 1598 N N . GLU A 1 214 ? -67.503 -7.193 65.812 1.00 60.81 214 GLU A N 1
ATOM 1599 C CA . GLU A 1 214 ? -68.939 -6.863 65.791 1.00 60.81 214 GLU A CA 1
ATOM 1600 C C . GLU A 1 214 ? -69.831 -8.107 65.612 1.00 60.81 214 GLU A C 1
ATOM 1602 O O . GLU A 1 214 ? -70.873 -8.221 66.256 1.00 60.81 214 GLU A O 1
ATOM 1607 N N . GLU A 1 215 ? -69.429 -9.079 64.782 1.00 60.25 215 GLU A N 1
ATOM 1608 C CA . GLU A 1 215 ? -70.148 -10.357 64.642 1.00 60.25 215 GLU A CA 1
ATOM 1609 C C . GLU A 1 215 ? -70.075 -11.234 65.905 1.00 60.25 215 GLU A C 1
ATOM 1611 O O . GLU A 1 215 ? -70.993 -12.019 66.158 1.00 60.25 215 GLU A O 1
ATOM 1616 N N . ALA A 1 216 ? -69.007 -11.113 66.700 1.00 59.28 216 ALA A N 1
ATOM 1617 C CA . ALA A 1 216 ? -68.874 -11.811 67.976 1.00 59.28 216 ALA A CA 1
ATOM 1618 C C . ALA A 1 216 ? -69.755 -11.177 69.070 1.00 59.28 216 ALA A C 1
ATOM 1620 O O . ALA A 1 216 ? -70.487 -11.902 69.741 1.00 59.28 216 ALA A O 1
ATOM 1621 N N . GLU A 1 217 ? -69.773 -9.843 69.191 1.00 58.88 217 GLU A N 1
ATOM 1622 C CA . GLU A 1 217 ? -70.615 -9.128 70.169 1.00 58.88 217 GLU A CA 1
ATOM 1623 C C . GLU A 1 217 ? -72.124 -9.268 69.883 1.00 58.88 217 GLU A C 1
ATOM 1625 O O . GLU A 1 217 ? -72.921 -9.433 70.811 1.00 58.88 217 GLU A O 1
ATOM 1630 N N . ASN A 1 218 ? -72.541 -9.282 68.610 1.00 57.41 218 ASN A N 1
ATOM 1631 C CA . ASN A 1 218 ? -73.950 -9.500 68.239 1.00 57.41 218 ASN A CA 1
ATOM 1632 C C . ASN A 1 218 ? -74.434 -10.940 68.478 1.00 57.41 218 ASN A C 1
ATOM 1634 O O . ASN A 1 218 ? -75.637 -11.176 68.576 1.00 57.41 218 ASN A O 1
ATOM 1638 N N . LYS A 1 219 ? -73.524 -11.919 68.553 1.00 57.47 219 LYS A N 1
ATOM 1639 C CA . LYS A 1 219 ? -73.866 -13.303 68.917 1.00 57.47 219 LYS A CA 1
ATOM 1640 C C . LYS A 1 219 ? -74.053 -13.482 70.420 1.00 57.47 219 LYS A C 1
ATOM 1642 O O . LYS A 1 219 ? -74.880 -14.291 70.817 1.00 57.47 219 LYS A O 1
ATOM 1647 N N . GLU A 1 220 ? -73.322 -12.726 71.231 1.00 55.41 220 GLU A N 1
ATOM 1648 C CA . GLU A 1 220 ? -73.353 -12.812 72.698 1.00 55.41 220 GLU A CA 1
ATOM 1649 C C . GLU A 1 220 ? -74.535 -12.040 73.321 1.00 55.41 220 GLU A C 1
ATOM 1651 O O . GLU A 1 220 ? -74.929 -12.307 74.448 1.00 55.41 220 GLU A O 1
ATOM 1656 N N . THR A 1 221 ? -75.147 -11.112 72.577 1.00 54.31 221 THR A N 1
ATOM 1657 C CA . THR A 1 221 ? -76.358 -10.366 72.985 1.00 54.31 221 THR A CA 1
ATOM 1658 C C . THR A 1 221 ? -77.677 -10.989 72.503 1.00 54.31 221 THR A C 1
ATOM 1660 O O . THR A 1 221 ? -78.749 -10.482 72.836 1.00 54.31 221 THR A O 1
ATOM 1663 N N . ALA A 1 222 ? -77.616 -12.075 71.723 1.00 55.31 222 ALA A N 1
ATOM 1664 C CA . ALA A 1 222 ? -78.779 -12.787 71.186 1.00 55.31 2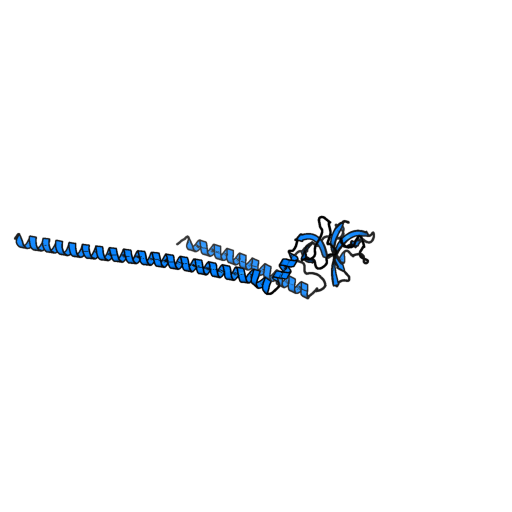22 ALA A CA 1
ATOM 1665 C C . ALA A 1 222 ? -79.125 -14.097 71.938 1.00 55.31 222 ALA A C 1
ATOM 1667 O O . ALA A 1 222 ? -80.105 -14.750 71.568 1.00 55.31 222 ALA A O 1
ATOM 1668 N N . GLU A 1 223 ? -78.356 -14.463 72.972 1.00 47.16 223 GLU A N 1
ATOM 1669 C CA . GLU A 1 223 ? -78.664 -15.521 73.960 1.00 47.16 223 GLU A CA 1
ATOM 1670 C C . GLU A 1 223 ? -79.178 -14.924 75.279 1.00 47.16 223 GLU A C 1
ATOM 1672 O O . GLU A 1 223 ? -80.082 -15.551 75.884 1.00 47.16 223 GLU A O 1
#

Secondary structure (DSSP, 8-state):
-HHHHHHHHHHHHHHHHHHHHHHHHHHHHHHHHHHHHH-TTS---BTTEEEEE--SGGG-SSSTT---TT-EEEEE---GGG--TT-EEEEEETTTEEEEEEEEEE-TTS-EEEE-TTSTTPPPSSPBPGGGEEEEEEEEETTHHHHHHHHHSHHHHIIIIIHHHHHHHHHHHHHHHHHHHHHHHHHHHHHHHHHHHHHHHHHHHHHHHHHHHHHHHHHHT--